Protein AF-0000000077938381 (afdb_homodimer)

Radius of gyration: 18.21 Å; Cα contacts (8 Å, |Δi|>4): 590; chains: 2; bounding box: 45×64×37 Å

InterPro domains:
  IPR000895 Transthyretin/hydroxyisourate hydrolase [PR00189] (8-28)
  IPR000895 Transthyretin/hydroxyisourate hydrolase [PR00189] (42-67)
  IPR000895 Transthyretin/hydroxyisourate hydrolase [PR00189] (68-97)
  IPR014306 Hydroxyisourate hydrolase [TIGR02962] (7-119)
  IPR014306 Hydroxyisourate hydrolase [cd05822] (7-119)
  IPR023416 Transthyretin/hydroxyisourate hydrolase domain [PF00576] (9-118)
  IPR023416 Transthyretin/hydroxyisourate hydrolase domain [PTHR10395] (6-119)
  IPR023416 Transthyretin/hydroxyisourate hydrolase domain [SM00095] (4-118)
  IPR023419 Transthyretin, conserved site [PS00769] (102-114)
  IPR036817 Transthyretin/hydroxyisourate hydrolase domain superfamily [G3DSA:2.60.40.180] (4-119)
  IPR036817 Transthyretin/hydroxyisourate hydrolase domain superfamily [SSF49472] (6-119)

Organism: NCBI:txid2873325

Secondary structure (DSSP, 8-state):
-------SEE-BEEETTTTEE-TT-EEEEEEE-TTT--EEEEEEEE--TTSB---S--GGG--SEEEEEEE-HHHHHHHTT---S-S-EEEEEEES-TTS-EE--EEEETTEEEEE-B-/-------SEE-BEEETTTTEE-TT-EEEEEEE-TTT--EEEEEEEE--TTSB---S--GGG--SEEEEEEE-HHHHHHHTT---S-S-EEEEEEES-TTS-EE--EEEETTEEEEE-B-

Sequence (238 aa):
MAASLPSPLTTHVLNTAQGIPGANMSLDLHRQDPSSSVWILLTTGRTNADGRCPGLISTEHLVAGVYKLRFETEAYWKELGETSFYPYVEVVFKIREPSQKFHIPLLLSPFSYSTYRGSMAASLPSPLTTHVLNTAQGIPGANMSLDLHRQDPSSSVWILLTTGRTNADGRCPGLISTEHLVAGVYKLRFETEAYWKELGETSFYPYVEVVFKIREPSQKFHIPLLLSPFSYSTYRGS

Solvent-accessible surface area (backbone atoms only — not comparable to full-atom values): 12382 Å² total; per-residue (Å²): 124,84,71,76,72,77,31,39,46,41,43,38,29,32,25,62,77,76,71,40,51,34,43,66,26,46,33,37,37,31,37,45,36,88,89,74,70,46,75,40,83,73,35,77,50,48,20,38,84,74,5,30,39,85,69,54,40,51,64,91,72,49,59,62,43,44,36,32,43,38,37,40,44,30,65,42,34,45,75,72,74,38,78,54,37,32,61,38,48,54,52,42,34,51,40,80,62,50,89,52,65,41,24,52,36,38,43,32,42,53,51,32,40,34,39,36,72,43,119,125,84,72,75,70,76,31,40,45,40,43,40,30,33,26,61,77,77,71,43,51,33,44,67,27,46,33,37,36,31,36,46,37,89,91,73,71,45,74,41,84,74,34,75,50,49,19,37,84,76,5,30,40,85,68,55,40,51,64,92,71,49,61,62,44,43,34,33,42,37,36,40,44,31,64,40,34,46,76,71,75,39,80,56,36,30,62,38,47,55,51,45,35,52,42,79,61,50,89,52,64,41,24,50,36,38,44,34,41,51,53,34,41,34,38,38,73,41,119

Foldseek 3Di:
DPPQPWALEKEWEAAPVVGATLFFWKKWKWFADPVPRDTDTDDIATQHRRRITTDRDHLVPQDWGKMKMKIQVQVSQVVVVDAADDRIDIDIDTDDDSVHGWYWYWYDYRYDIDIDTDD/DPPQPWALEKEWEAAPVVGAGLFFWKKWKWFADPVPRDTDTDDIATQHRRRITTDRDHLVPQDWGKMKMKIQVQVSQVVVVHAADDRIDIDIDTDDDSVHGWYWYWYDYRYDIDIDTDD

Nearest PDB structures (foldseek):
  3iwv-assembly1_C  TM=9.883E-01  e=5.340E-20  Danio rerio
  3iwu-assembly1_B  TM=9.992E-01  e=4.911E-19  Danio rerio
  2h1x-assembly1_D  TM=9.988E-01  e=7.655E-19  Danio rerio
  7kcn-assembly1_A-2  TM=9.968E-01  e=3.063E-18  synthetic construct
  3cfq-assembly1_B  TM=9.638E-01  e=2.071E-12  Homo sapiens

Structure (mmCIF, N/CA/C/O backbone):
data_AF-0000000077938381-model_v1
#
loop_
_entity.id
_entity.type
_entity.pdbx_description
1 polymer '5-hydroxyisourate hydrolase'
#
loop_
_atom_site.group_PDB
_atom_site.id
_atom_site.type_symbol
_atom_site.label_atom_id
_atom_site.label_alt_id
_atom_site.label_comp_id
_atom_site.label_asym_id
_atom_site.label_entity_id
_atom_site.label_seq_id
_atom_site.pdbx_PDB_ins_code
_atom_site.Cartn_x
_atom_site.Cartn_y
_atom_site.Cartn_z
_atom_site.occupancy
_atom_site.B_iso_or_equiv
_atom_site.auth_seq_id
_atom_site.auth_comp_id
_atom_site.auth_asym_id
_atom_site.auth_atom_id
_atom_site.pdbx_PDB_model_num
ATOM 1 N N . MET A 1 1 ? 10.547 -33.75 -16.109 1 40.03 1 MET A N 1
ATOM 2 C CA . MET A 1 1 ? 10.711 -32.688 -15.109 1 40.03 1 MET A CA 1
ATOM 3 C C . MET A 1 1 ? 9.367 -32.094 -14.719 1 40.03 1 MET A C 1
ATOM 5 O O . MET A 1 1 ? 8.609 -31.641 -15.578 1 40.03 1 MET A O 1
ATOM 9 N N . ALA A 1 2 ? 8.742 -32.5 -13.773 1 42.38 2 ALA A N 1
ATOM 10 C CA . ALA A 1 2 ? 7.344 -32.188 -13.508 1 42.38 2 ALA A CA 1
ATOM 11 C C . ALA A 1 2 ? 7.098 -30.688 -13.609 1 42.38 2 ALA A C 1
ATOM 13 O O . ALA A 1 2 ? 7.754 -29.891 -12.93 1 42.38 2 ALA A O 1
ATOM 14 N N . ALA A 1 3 ? 6.762 -30.047 -14.609 1 48.97 3 ALA A N 1
ATOM 15 C CA . ALA A 1 3 ? 6.508 -28.625 -14.852 1 48.97 3 ALA A CA 1
ATOM 16 C C . ALA A 1 3 ? 5.699 -28.016 -13.703 1 48.97 3 ALA A C 1
ATOM 18 O O . ALA A 1 3 ? 4.602 -28.484 -13.391 1 48.97 3 ALA A O 1
ATOM 19 N N . SER A 1 4 ? 6.371 -27.609 -12.664 1 57.59 4 SER A N 1
ATOM 20 C CA . SER A 1 4 ? 5.629 -27.031 -11.555 1 57.59 4 SER A CA 1
ATOM 21 C C . SER A 1 4 ? 4.473 -26.172 -12.047 1 57.59 4 SER A C 1
ATOM 23 O O . SER A 1 4 ? 4.629 -25.391 -12.992 1 57.59 4 SER A O 1
ATOM 25 N N . LEU A 1 5 ? 3.25 -26.609 -11.898 1 73.19 5 LEU A N 1
ATOM 26 C CA . LEU A 1 5 ? 2.037 -25.906 -12.305 1 73.19 5 LEU A CA 1
ATOM 27 C C . LEU A 1 5 ? 2.131 -24.422 -11.953 1 73.19 5 LEU A C 1
ATOM 29 O O . LEU A 1 5 ? 2.689 -24.062 -10.914 1 73.19 5 LEU A O 1
ATOM 33 N N . PRO A 1 6 ? 1.84 -23.641 -12.969 1 87.62 6 PRO A N 1
ATOM 34 C CA . PRO A 1 6 ? 1.896 -22.188 -12.734 1 87.62 6 PRO A CA 1
ATOM 35 C C . PRO A 1 6 ? 1.13 -21.766 -11.484 1 87.62 6 PRO A C 1
ATOM 37 O O . PRO A 1 6 ? 0.108 -22.375 -11.148 1 87.62 6 PRO A O 1
ATOM 40 N N . SER A 1 7 ? 1.694 -20.984 -10.68 1 96.06 7 SER A N 1
ATOM 41 C CA . SER A 1 7 ? 1.047 -20.406 -9.508 1 96.06 7 SER A CA 1
ATOM 42 C C . SER A 1 7 ? -0.244 -19.688 -9.875 1 96.06 7 SER A C 1
ATOM 44 O O . SER A 1 7 ? -0.271 -18.906 -10.828 1 96.06 7 SER A O 1
ATOM 46 N N . PRO A 1 8 ? -1.353 -19.953 -9.203 1 97.5 8 PRO A N 1
ATOM 47 C CA . PRO A 1 8 ? -2.598 -19.234 -9.445 1 97.5 8 PRO A CA 1
ATOM 48 C C . PRO A 1 8 ? -2.531 -17.781 -8.969 1 97.5 8 PRO A C 1
ATOM 50 O O . PRO A 1 8 ? -3.426 -16.984 -9.273 1 97.5 8 PRO A O 1
ATOM 53 N N . LEU A 1 9 ? -1.625 -17.406 -8.227 1 98.44 9 LEU A N 1
ATOM 54 C CA . LEU A 1 9 ? -1.314 -16.047 -7.812 1 98.44 9 LEU A CA 1
ATOM 55 C C . LEU A 1 9 ? 0.039 -15.602 -8.359 1 98.44 9 LEU A C 1
ATOM 57 O O . LEU A 1 9 ? 1.055 -16.266 -8.125 1 98.44 9 LEU A O 1
ATOM 61 N N . THR A 1 10 ? 0.018 -14.477 -9.117 1 98.5 10 THR A N 1
ATOM 62 C CA . THR A 1 10 ? 1.257 -14.016 -9.727 1 98.5 10 THR A CA 1
ATOM 63 C C . THR A 1 10 ? 1.464 -12.523 -9.461 1 98.5 10 THR A C 1
ATOM 65 O O . THR A 1 10 ? 0.527 -11.82 -9.078 1 98.5 10 THR A O 1
ATOM 68 N N . THR A 1 11 ? 2.68 -12.125 -9.586 1 98.75 11 THR A N 1
ATOM 69 C CA . THR A 1 11 ? 3.016 -10.711 -9.484 1 98.75 11 THR A CA 1
ATOM 70 C C . THR A 1 11 ? 4.059 -10.32 -10.531 1 98.75 11 THR A C 1
ATOM 72 O O . THR A 1 11 ? 4.758 -11.188 -11.062 1 98.75 11 THR A O 1
ATOM 75 N N . HIS A 1 12 ? 4.078 -9.055 -10.859 1 98.75 12 HIS A N 1
ATOM 76 C CA . HIS A 1 12 ? 5.023 -8.398 -11.75 1 98.75 12 HIS A CA 1
ATOM 77 C C . HIS A 1 12 ? 5.387 -7.004 -11.242 1 98.75 12 HIS A C 1
ATOM 79 O O . HIS A 1 12 ? 4.52 -6.141 -11.109 1 98.75 12 HIS A O 1
ATOM 85 N N . VAL A 1 13 ? 6.652 -6.848 -10.922 1 98.94 13 VAL A N 1
ATOM 86 C CA . VAL A 1 13 ? 7.109 -5.523 -10.516 1 98.94 13 VAL A CA 1
ATOM 87 C C . VAL A 1 13 ? 7.746 -4.809 -11.703 1 98.94 13 VAL A C 1
ATOM 89 O O . VAL A 1 13 ? 8.625 -5.355 -12.367 1 98.94 13 VAL A O 1
ATOM 92 N N . LEU A 1 14 ? 7.273 -3.65 -11.977 1 98.94 14 LEU A N 1
ATOM 93 C CA . LEU A 1 14 ? 7.859 -2.791 -12.992 1 98.94 14 LEU A CA 1
ATOM 94 C C . LEU A 1 14 ? 8.484 -1.549 -12.367 1 98.94 14 LEU A C 1
ATOM 96 O O . LEU A 1 14 ? 7.828 -0.85 -11.586 1 98.94 14 LEU A O 1
ATOM 100 N N . ASN A 1 15 ? 9.719 -1.327 -12.633 1 98.88 15 ASN A N 1
ATOM 101 C CA . ASN A 1 15 ? 10.383 -0.058 -12.352 1 98.88 15 ASN A CA 1
ATOM 102 C C . ASN A 1 15 ? 10.008 1.011 -13.375 1 98.88 15 ASN A C 1
ATOM 104 O O . ASN A 1 15 ? 10.641 1.12 -14.43 1 98.88 15 ASN A O 1
ATOM 108 N N . THR A 1 16 ? 9.102 1.775 -13.031 1 98.75 16 THR A N 1
ATOM 109 C CA . THR A 1 16 ? 8.562 2.723 -14 1 98.75 16 THR A CA 1
ATOM 110 C C . THR A 1 16 ? 9.461 3.951 -14.117 1 98.75 16 THR A C 1
ATOM 112 O O . THR A 1 16 ? 9.367 4.707 -15.078 1 98.75 16 THR A O 1
ATOM 115 N N . ALA A 1 17 ? 10.273 4.215 -13.141 1 98.31 17 ALA A N 1
ATOM 116 C CA . ALA A 1 17 ? 11.211 5.332 -13.203 1 98.31 17 ALA A CA 1
ATOM 117 C C . ALA A 1 17 ? 12.242 5.113 -14.312 1 98.31 17 ALA A C 1
ATOM 119 O O . ALA A 1 17 ? 12.672 6.07 -14.961 1 98.31 17 ALA A O 1
ATOM 120 N N . GLN A 1 18 ? 12.586 3.908 -14.531 1 98.06 18 GLN A N 1
ATOM 121 C CA . GLN A 1 18 ? 13.625 3.607 -15.508 1 98.06 18 GLN A CA 1
ATOM 122 C C . GLN A 1 18 ? 13.055 2.85 -16.703 1 98.06 18 GLN A C 1
ATOM 124 O O . GLN A 1 18 ? 13.766 2.572 -17.672 1 98.06 18 GLN A O 1
ATOM 129 N N . GLY A 1 19 ? 11.859 2.488 -16.672 1 98.44 19 GLY A N 1
ATOM 130 C CA . GLY A 1 19 ? 11.219 1.778 -17.766 1 98.44 19 GLY A CA 1
ATOM 131 C C . GLY A 1 19 ? 11.719 0.356 -17.922 1 98.44 19 GLY A C 1
ATOM 132 O O . GLY A 1 19 ? 11.883 -0.125 -19.047 1 98.44 19 GLY A O 1
ATOM 133 N N . ILE A 1 20 ? 12 -0.298 -16.781 1 98.75 20 ILE A N 1
ATOM 134 C CA . ILE A 1 20 ? 12.531 -1.655 -16.844 1 98.75 20 ILE A CA 1
ATOM 135 C C . ILE A 1 20 ? 11.812 -2.529 -15.812 1 98.75 20 ILE A C 1
ATOM 137 O O . ILE A 1 20 ? 11.156 -2.018 -14.906 1 98.75 20 ILE A O 1
ATOM 141 N N . PRO A 1 21 ? 11.969 -3.914 -15.922 1 98.88 21 PRO A N 1
ATOM 142 C CA . PRO A 1 21 ? 11.453 -4.785 -14.859 1 98.88 21 PRO A CA 1
ATOM 143 C C . PRO A 1 21 ? 12.102 -4.52 -13.508 1 98.88 21 PRO A C 1
ATOM 145 O O . PRO A 1 21 ? 13.289 -4.176 -13.445 1 98.88 21 PRO A O 1
ATOM 148 N N . GLY A 1 22 ? 11.336 -4.539 -12.453 1 98.88 22 GLY A N 1
ATOM 149 C CA . GLY A 1 22 ? 11.898 -4.504 -11.109 1 98.88 22 GLY A CA 1
ATOM 150 C C . GLY A 1 22 ? 12.539 -5.816 -10.703 1 98.88 22 GLY A C 1
ATOM 151 O O . GLY A 1 22 ? 11.961 -6.586 -9.93 1 98.88 22 GLY A O 1
ATOM 152 N N . ALA A 1 23 ? 13.711 -6.113 -11.203 1 98.75 23 ALA A N 1
ATOM 153 C CA . ALA A 1 23 ? 14.406 -7.379 -10.984 1 98.75 23 ALA A CA 1
ATOM 154 C C . ALA A 1 23 ? 15.094 -7.391 -9.617 1 98.75 23 ALA A C 1
ATOM 156 O O . ALA A 1 23 ? 15.461 -6.336 -9.094 1 98.75 23 ALA A O 1
ATOM 157 N N . ASN A 1 24 ? 15.227 -8.547 -9.031 1 98.69 24 ASN A N 1
ATOM 158 C CA . ASN A 1 24 ? 16 -8.836 -7.828 1 98.69 24 ASN A CA 1
ATOM 159 C C . ASN A 1 24 ? 15.438 -8.109 -6.609 1 98.69 24 ASN A C 1
ATOM 161 O O . ASN A 1 24 ? 16.188 -7.684 -5.73 1 98.69 24 ASN A O 1
ATOM 165 N N . MET A 1 25 ? 14.195 -7.938 -6.586 1 98.88 25 MET A N 1
ATOM 166 C CA . MET A 1 25 ? 13.523 -7.406 -5.402 1 98.88 25 MET A CA 1
ATOM 167 C C . MET A 1 25 ? 13.039 -8.539 -4.5 1 98.88 25 MET A C 1
ATOM 169 O O . MET A 1 25 ? 12.328 -9.438 -4.945 1 98.88 25 MET A O 1
ATOM 173 N N . SER A 1 26 ? 13.453 -8.523 -3.25 1 98.94 26 SER A N 1
ATOM 174 C CA . SER A 1 26 ? 12.906 -9.461 -2.281 1 98.94 26 SER A CA 1
ATOM 175 C C . SER A 1 26 ? 11.43 -9.18 -2.016 1 98.94 26 SER A C 1
ATOM 177 O O . SER A 1 26 ? 11.016 -8.023 -1.953 1 98.94 26 SER A O 1
ATOM 179 N N . LEU A 1 27 ? 10.664 -10.203 -1.882 1 98.88 27 LEU A N 1
ATOM 180 C CA . LEU A 1 27 ? 9.266 -10.078 -1.496 1 98.88 27 LEU A CA 1
ATOM 181 C C . LEU A 1 27 ? 8.797 -11.305 -0.72 1 98.88 27 LEU A C 1
ATOM 183 O O . LEU A 1 27 ? 9.492 -12.32 -0.692 1 98.88 27 LEU A O 1
ATOM 187 N N . ASP A 1 28 ? 7.68 -11.18 -0.028 1 98.88 28 ASP A N 1
ATOM 188 C CA . ASP A 1 28 ? 7.098 -12.32 0.672 1 98.88 28 ASP A CA 1
ATOM 189 C C . ASP A 1 28 ? 5.57 -12.273 0.614 1 98.88 28 ASP A C 1
ATOM 191 O O . ASP A 1 28 ? 4.984 -11.219 0.356 1 98.88 28 ASP A O 1
ATOM 195 N N . LEU A 1 29 ? 5.012 -13.453 0.71 1 98.94 29 LEU A N 1
ATOM 196 C CA . LEU A 1 29 ? 3.568 -13.656 0.697 1 98.94 29 LEU A CA 1
ATOM 197 C C . LEU A 1 29 ? 3.08 -14.164 2.049 1 98.94 29 LEU A C 1
ATOM 199 O O . LEU A 1 29 ? 3.67 -15.086 2.621 1 98.94 29 LEU A O 1
ATOM 203 N N . HIS A 1 30 ? 2.053 -13.523 2.551 1 98.88 30 HIS A N 1
ATOM 204 C CA . HIS A 1 30 ? 1.425 -13.914 3.809 1 98.88 30 HIS A CA 1
ATOM 205 C C . HIS A 1 30 ? -0.072 -14.141 3.629 1 98.88 30 HIS A C 1
ATOM 207 O O . HIS A 1 30 ? -0.68 -13.609 2.701 1 98.88 30 HIS A O 1
ATOM 213 N N . ARG A 1 31 ? -0.582 -14.938 4.5 1 98.75 31 ARG A N 1
ATOM 214 C CA . ARG A 1 31 ? -2.025 -15.078 4.66 1 98.75 31 ARG A CA 1
ATOM 215 C C . ARG A 1 31 ? -2.449 -14.781 6.094 1 98.75 31 ARG A C 1
ATOM 217 O O . ARG A 1 31 ? -1.772 -15.18 7.043 1 98.75 31 ARG A O 1
ATOM 224 N N . GLN A 1 32 ? -3.539 -14.102 6.184 1 98.44 32 GLN A N 1
ATOM 225 C CA . GLN A 1 32 ? -4.039 -13.781 7.516 1 98.44 32 GLN A CA 1
ATOM 226 C C . GLN A 1 32 ? -4.797 -14.961 8.117 1 98.44 32 GLN A C 1
ATOM 228 O O . GLN A 1 32 ? -5.625 -15.578 7.445 1 98.44 32 GLN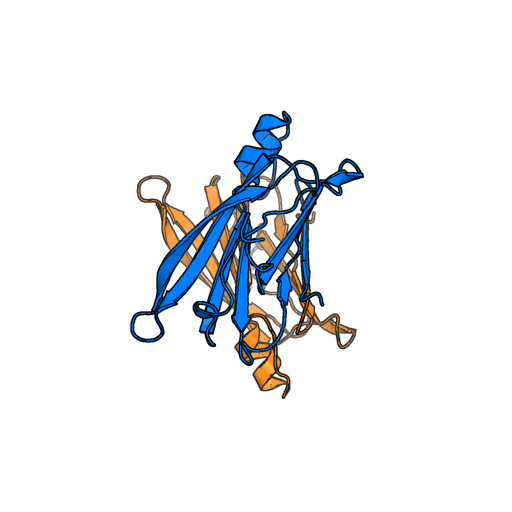 A O 1
ATOM 233 N N . ASP A 1 33 ? -4.488 -15.297 9.359 1 96.69 33 ASP A N 1
ATOM 234 C CA . ASP A 1 33 ? -5.301 -16.25 10.102 1 96.69 33 ASP A CA 1
ATOM 235 C C . ASP A 1 33 ? -6.66 -15.656 10.469 1 96.69 33 ASP A C 1
ATOM 237 O O . ASP A 1 33 ? -6.73 -14.672 11.203 1 96.69 33 ASP A O 1
ATOM 241 N N . PRO A 1 34 ? -7.688 -16.25 10.008 1 90.12 34 PRO A N 1
ATOM 242 C CA . PRO A 1 34 ? -9 -15.648 10.234 1 90.12 34 PRO A CA 1
ATOM 243 C C . PRO A 1 34 ? -9.391 -15.609 11.711 1 90.12 34 PRO A C 1
ATOM 245 O O . PRO A 1 34 ? -10.188 -14.758 12.117 1 90.12 34 PRO A O 1
ATOM 248 N N . SER A 1 35 ? -8.836 -16.453 12.562 1 92 35 SER A N 1
ATOM 249 C CA . SER A 1 35 ? -9.219 -16.547 13.961 1 92 35 SER A CA 1
ATOM 250 C C . SER A 1 35 ? -8.414 -15.586 14.828 1 92 35 SER A C 1
ATOM 252 O O . SER A 1 35 ? -8.891 -15.141 15.875 1 92 35 SER A O 1
ATOM 254 N N . SER A 1 36 ? -7.223 -15.148 14.445 1 91.94 36 SER A N 1
ATOM 255 C CA . SER A 1 36 ? -6.332 -14.383 15.312 1 91.94 36 SER A CA 1
ATOM 256 C C . SER A 1 36 ? -5.871 -13.102 14.633 1 91.94 36 SER A C 1
ATOM 258 O O . SER A 1 36 ? -5.25 -12.242 15.266 1 91.94 36 SER A O 1
ATOM 260 N N . SER A 1 37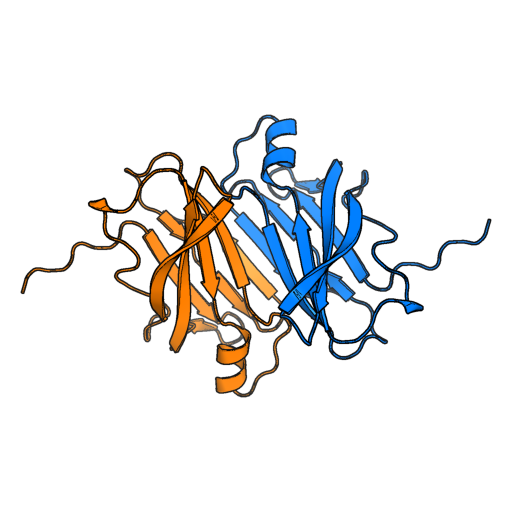 ? -6.051 -12.898 13.398 1 90.69 37 SER A N 1
ATOM 261 C CA . SER A 1 37 ? -5.613 -11.766 12.594 1 90.69 37 SER A CA 1
ATOM 262 C C . SER A 1 37 ? -4.094 -11.734 12.469 1 90.69 37 SER A C 1
ATOM 264 O O . SER A 1 37 ? -3.52 -10.719 12.062 1 90.69 37 SER A O 1
ATOM 266 N N . VAL A 1 38 ? -3.471 -12.844 12.914 1 96.19 38 VAL A N 1
ATOM 267 C CA . VAL A 1 38 ? -2.023 -12.969 12.781 1 96.19 38 VAL A CA 1
ATOM 268 C C . VAL A 1 38 ? -1.671 -13.32 11.336 1 96.19 38 VAL A C 1
ATOM 270 O O . VAL A 1 38 ? -2.367 -14.117 10.695 1 96.19 38 VAL A O 1
ATOM 273 N N . TRP A 1 39 ? -0.638 -12.734 10.867 1 98.25 39 TRP A N 1
ATOM 274 C CA . TRP A 1 39 ? -0.151 -13.031 9.523 1 98.25 39 TRP A CA 1
ATOM 275 C C . TRP A 1 39 ? 0.764 -14.25 9.539 1 98.25 39 TRP A C 1
ATOM 277 O O . TRP A 1 39 ? 1.699 -14.328 10.336 1 98.25 39 TRP A O 1
ATOM 287 N N . ILE A 1 40 ? 0.496 -15.18 8.617 1 98.12 40 ILE A N 1
ATOM 288 C CA . ILE A 1 40 ? 1.293 -16.391 8.438 1 98.12 40 ILE A CA 1
ATOM 289 C C . ILE A 1 40 ? 2.119 -16.281 7.16 1 98.12 40 ILE A C 1
ATOM 291 O O . ILE A 1 40 ? 1.573 -16.047 6.078 1 98.12 40 ILE A O 1
ATOM 295 N N . LEU A 1 41 ? 3.441 -16.484 7.289 1 98.69 41 LEU A N 1
ATOM 296 C CA . LEU A 1 41 ? 4.324 -16.469 6.125 1 98.69 41 LEU A CA 1
ATOM 297 C C . LEU A 1 41 ? 4.117 -17.719 5.273 1 98.69 41 LEU A C 1
ATOM 299 O O . LEU A 1 41 ? 4.188 -18.844 5.781 1 98.69 41 LEU A O 1
ATOM 303 N N . LEU A 1 42 ? 3.83 -17.5 4.008 1 98.44 42 LEU A N 1
ATOM 304 C CA . LEU A 1 42 ? 3.615 -18.625 3.104 1 98.44 42 LEU A CA 1
ATOM 305 C C . LEU A 1 42 ? 4.852 -18.875 2.244 1 98.44 42 LEU A C 1
ATOM 307 O O . LEU A 1 42 ? 5.258 -20.031 2.053 1 98.44 42 LEU A O 1
ATOM 311 N N . THR A 1 43 ? 5.383 -17.812 1.672 1 98.25 43 THR A N 1
ATOM 312 C CA . THR A 1 43 ? 6.496 -17.938 0.737 1 98.25 43 THR A CA 1
ATOM 313 C C . THR A 1 43 ? 7.348 -16.672 0.739 1 98.25 43 THR A C 1
ATOM 315 O O . THR A 1 43 ? 6.836 -15.57 0.949 1 98.25 43 THR A O 1
ATOM 318 N N . THR A 1 44 ? 8.617 -16.844 0.646 1 98.62 44 THR A N 1
ATOM 319 C CA . THR A 1 44 ? 9.547 -15.773 0.32 1 98.62 44 THR A CA 1
ATOM 320 C C . THR A 1 44 ? 10.148 -15.977 -1.069 1 98.62 44 THR A C 1
ATOM 322 O O . THR A 1 44 ? 10.242 -17.109 -1.549 1 98.62 44 THR A O 1
ATOM 325 N N . GLY A 1 45 ? 10.453 -14.836 -1.668 1 98.31 45 GLY A N 1
ATOM 326 C CA . GLY A 1 45 ? 11.055 -14.938 -2.986 1 98.31 45 GLY A CA 1
ATOM 327 C C . GLY A 1 45 ? 11.734 -13.656 -3.432 1 98.31 45 GLY A C 1
ATOM 328 O O . GLY A 1 45 ? 11.859 -12.711 -2.65 1 98.31 45 GLY A O 1
ATOM 329 N N . ARG A 1 46 ? 12.25 -13.711 -4.645 1 98.75 46 ARG A N 1
ATOM 330 C CA . ARG A 1 46 ? 12.844 -12.57 -5.336 1 98.75 46 ARG A CA 1
ATOM 331 C C . ARG A 1 46 ? 12.344 -12.492 -6.777 1 98.75 46 ARG A C 1
ATOM 333 O O . ARG A 1 46 ? 12.219 -13.508 -7.453 1 98.75 46 ARG A O 1
ATOM 340 N N . THR A 1 47 ? 12.094 -11.258 -7.207 1 98.88 47 THR A N 1
ATOM 341 C CA . THR A 1 47 ? 11.695 -11.117 -8.602 1 98.88 47 THR A CA 1
ATOM 342 C C . THR A 1 47 ? 12.844 -11.508 -9.531 1 98.88 47 THR A C 1
ATOM 344 O O . THR A 1 47 ? 14.008 -11.242 -9.227 1 98.88 47 THR A O 1
ATOM 347 N N . ASN A 1 48 ? 12.5 -12.148 -10.633 1 98.75 48 ASN A N 1
ATOM 348 C CA . ASN A 1 48 ? 13.5 -12.547 -11.625 1 98.75 48 ASN A CA 1
ATOM 349 C C . ASN A 1 48 ? 13.82 -11.398 -12.578 1 98.75 48 ASN A C 1
ATOM 351 O O . ASN A 1 48 ? 13.445 -10.25 -12.328 1 98.75 48 ASN A O 1
ATOM 355 N N . ALA A 1 49 ? 14.547 -11.695 -13.664 1 98.62 49 ALA A N 1
ATOM 356 C CA . ALA A 1 49 ? 15.008 -10.688 -14.617 1 98.62 49 ALA A CA 1
ATOM 357 C C . ALA A 1 49 ? 13.836 -9.992 -15.305 1 98.62 49 ALA A C 1
ATOM 359 O O . ALA A 1 49 ? 13.961 -8.867 -15.789 1 98.62 49 ALA A O 1
ATOM 360 N N . ASP A 1 50 ? 12.68 -10.625 -15.336 1 98.56 50 ASP A N 1
ATOM 361 C CA . ASP A 1 50 ? 11.477 -10.07 -15.938 1 98.56 50 ASP A CA 1
ATOM 362 C C . ASP A 1 50 ? 10.633 -9.336 -14.898 1 98.56 50 ASP A C 1
ATOM 364 O O . ASP A 1 50 ? 9.516 -8.906 -15.188 1 98.56 50 ASP A O 1
ATOM 368 N N . GLY A 1 51 ? 11.094 -9.242 -13.68 1 98.88 51 GLY A N 1
ATOM 369 C CA . GLY A 1 51 ? 10.336 -8.586 -12.625 1 98.88 51 GLY A CA 1
ATOM 370 C C . GLY A 1 51 ? 9.227 -9.445 -12.062 1 98.88 51 GLY A C 1
ATOM 371 O O . GLY A 1 51 ? 8.32 -8.945 -11.398 1 98.88 51 GLY A O 1
ATOM 372 N N . ARG A 1 52 ? 9.266 -10.734 -12.352 1 98.75 52 ARG A N 1
ATOM 373 C CA . ARG A 1 52 ? 8.25 -11.672 -11.891 1 98.75 52 ARG A CA 1
ATOM 374 C C . ARG A 1 52 ? 8.805 -12.562 -10.781 1 98.75 52 ARG A C 1
ATOM 376 O O . ARG A 1 52 ? 10.016 -12.648 -10.586 1 98.75 52 ARG A O 1
ATOM 383 N N . CYS A 1 53 ? 7.891 -13.18 -10.008 1 98.25 53 CYS A N 1
ATOM 384 C CA . CYS A 1 53 ? 8.242 -14.148 -8.977 1 98.25 53 CYS A CA 1
ATOM 385 C C . CYS A 1 53 ? 7.426 -15.43 -9.125 1 98.25 53 CYS A C 1
ATOM 387 O O . CYS A 1 53 ? 6.383 -15.578 -8.492 1 98.25 53 CYS A O 1
ATOM 389 N N . PRO A 1 54 ? 7.883 -16.344 -9.914 1 96.44 54 PRO A N 1
ATOM 390 C CA . PRO A 1 54 ? 7.125 -17.578 -10.102 1 96.44 54 PRO A CA 1
ATOM 391 C C . PRO A 1 54 ? 6.984 -18.391 -8.812 1 96.44 54 PRO A C 1
ATOM 393 O O . PRO A 1 54 ? 7.832 -18.297 -7.926 1 96.44 54 PRO A O 1
ATOM 396 N N . GLY A 1 55 ? 5.961 -19.156 -8.711 1 95.88 55 GLY A N 1
ATOM 397 C CA . GLY A 1 55 ? 5.789 -20.156 -7.668 1 95.88 55 GLY A CA 1
ATOM 398 C C . GLY A 1 55 ? 5.41 -19.547 -6.328 1 95.88 55 GLY A C 1
ATOM 399 O O . GLY A 1 55 ? 5.855 -20.031 -5.277 1 95.88 55 GLY A O 1
ATOM 400 N N . LEU A 1 56 ? 4.629 -18.5 -6.355 1 97.69 56 LEU A N 1
ATOM 401 C CA . LEU A 1 56 ? 4.23 -17.844 -5.113 1 97.69 56 LEU A CA 1
ATOM 402 C C . LEU A 1 56 ? 3.4 -18.797 -4.25 1 97.69 56 LEU A C 1
ATOM 404 O O . LEU A 1 56 ? 3.553 -18.812 -3.025 1 97.69 56 LEU A O 1
ATOM 408 N N . ILE A 1 57 ? 2.518 -19.531 -4.844 1 97.94 57 ILE A N 1
ATOM 409 C CA . ILE A 1 57 ? 1.636 -20.438 -4.113 1 97.94 57 ILE A CA 1
ATOM 410 C C . ILE A 1 57 ? 1.058 -21.484 -5.07 1 97.94 57 ILE A C 1
ATOM 412 O O . ILE A 1 57 ? 0.785 -21.172 -6.234 1 97.94 57 ILE A O 1
ATOM 416 N N . SER A 1 58 ? 0.881 -22.672 -4.613 1 96.88 58 SER A N 1
ATOM 417 C CA . SER A 1 58 ? 0.251 -23.703 -5.438 1 96.88 58 SER A CA 1
ATOM 418 C C . SER A 1 58 ? -1.27 -23.594 -5.383 1 96.88 58 SER A C 1
ATOM 420 O O . SER A 1 58 ? -1.824 -23 -4.457 1 96.88 58 SER A O 1
ATOM 422 N N . THR A 1 59 ? -1.898 -24.156 -6.344 1 95.5 59 THR A N 1
ATOM 423 C CA . THR A 1 59 ? -3.354 -24.141 -6.434 1 95.5 59 THR A CA 1
ATOM 424 C C . THR A 1 59 ? -3.982 -24.75 -5.188 1 95.5 59 THR A C 1
ATOM 426 O O . THR A 1 59 ? -4.988 -24.25 -4.68 1 95.5 59 THR A O 1
ATOM 429 N N . GLU A 1 60 ? -3.406 -25.812 -4.668 1 95.12 60 GLU A N 1
ATOM 430 C CA . GLU A 1 60 ? -3.957 -26.547 -3.527 1 95.12 60 GLU A CA 1
ATOM 431 C C . GLU A 1 60 ? -3.906 -25.703 -2.258 1 95.12 60 GLU A C 1
ATOM 433 O O . GLU A 1 60 ? -4.699 -25.906 -1.337 1 95.12 60 GLU A O 1
ATOM 438 N N . HIS A 1 61 ? -3.016 -24.781 -2.258 1 96.25 61 HIS A N 1
ATOM 439 C CA . HIS A 1 61 ? -2.807 -24.016 -1.038 1 96.25 61 HIS A CA 1
ATOM 440 C C . HIS A 1 61 ? -3.51 -22.656 -1.112 1 96.25 61 HIS A C 1
ATOM 442 O O . HIS A 1 61 ? -3.609 -21.953 -0.108 1 96.25 61 HIS A O 1
ATOM 448 N N . LEU A 1 62 ? -3.941 -22.266 -2.293 1 97.62 62 LEU A N 1
ATOM 449 C CA . LEU A 1 62 ? -4.688 -21.016 -2.416 1 97.62 62 LEU A CA 1
ATOM 450 C C . LEU A 1 62 ? -6.137 -21.203 -1.986 1 97.62 62 LEU A C 1
ATOM 452 O O . LEU A 1 62 ? -6.906 -21.891 -2.664 1 97.62 62 LEU A O 1
ATOM 456 N N . VAL A 1 63 ? -6.488 -20.656 -0.833 1 97.69 63 VAL A N 1
ATOM 457 C CA . VAL A 1 63 ? -7.852 -20.734 -0.313 1 97.69 63 VAL A CA 1
ATOM 458 C C . VAL A 1 63 ? -8.406 -19.312 -0.128 1 97.69 63 VAL A C 1
ATOM 460 O O . VAL A 1 63 ? -7.652 -18.344 -0.17 1 97.69 63 VAL A O 1
ATOM 463 N N . ALA A 1 64 ? -9.727 -19.234 0.012 1 98.06 64 ALA A N 1
ATOM 464 C CA . ALA A 1 64 ? -10.336 -17.938 0.279 1 98.06 64 ALA A CA 1
ATOM 465 C C . ALA A 1 64 ? -9.773 -17.312 1.551 1 98.06 64 ALA A C 1
ATOM 467 O O . ALA A 1 64 ? -9.531 -18.016 2.539 1 98.06 64 ALA A O 1
ATOM 468 N N . GLY A 1 65 ? -9.516 -16.031 1.53 1 98.06 65 GLY A N 1
ATOM 469 C CA . GLY A 1 65 ? -8.953 -15.352 2.689 1 98.06 65 GLY A CA 1
ATOM 470 C C . GLY A 1 65 ? -8.266 -14.039 2.342 1 98.06 65 GLY A C 1
ATOM 471 O O . GLY A 1 65 ? -8.406 -13.539 1.224 1 98.06 65 GLY A O 1
ATOM 472 N N . VAL A 1 66 ? -7.668 -13.477 3.365 1 98.69 66 VAL A N 1
ATOM 473 C CA . VAL A 1 66 ? -6.945 -12.219 3.215 1 98.69 66 VAL A CA 1
ATOM 474 C C . VAL A 1 66 ? -5.449 -12.492 3.09 1 98.69 66 VAL A C 1
ATOM 476 O O . VAL A 1 66 ? -4.883 -13.25 3.881 1 98.69 66 VAL A O 1
ATOM 479 N N . TYR A 1 67 ? -4.852 -11.883 2.057 1 98.81 67 TYR A N 1
ATOM 480 C CA . TYR A 1 67 ? -3.439 -12.078 1.745 1 98.81 67 TYR A CA 1
ATOM 481 C C . TYR A 1 67 ? -2.689 -10.75 1.757 1 98.81 67 TYR A C 1
ATOM 483 O O . TYR A 1 67 ? -3.307 -9.688 1.715 1 98.81 67 TYR A O 1
ATOM 491 N N . LYS A 1 68 ? -1.383 -10.891 1.841 1 98.94 68 LYS A N 1
ATOM 492 C CA . LYS A 1 68 ? -0.494 -9.734 1.775 1 98.94 68 LYS A CA 1
ATOM 493 C C . LYS A 1 68 ? 0.773 -10.062 0.99 1 98.94 68 LYS A C 1
ATOM 495 O O . LYS A 1 68 ? 1.449 -11.055 1.273 1 98.94 68 LYS A O 1
ATOM 500 N N . LEU A 1 69 ? 1.011 -9.305 -0.059 1 98.94 69 LEU A N 1
ATOM 501 C CA . LEU A 1 69 ? 2.336 -9.266 -0.67 1 98.94 69 LEU A CA 1
ATOM 502 C C . LEU A 1 69 ? 3.148 -8.094 -0.123 1 98.94 69 LEU A C 1
ATOM 504 O O . LEU A 1 69 ? 2.693 -6.949 -0.156 1 98.94 69 LEU A O 1
ATOM 508 N N . ARG A 1 70 ? 4.312 -8.383 0.433 1 98.94 70 ARG A N 1
ATOM 509 C CA . ARG A 1 70 ? 5.238 -7.34 0.86 1 98.94 70 ARG A CA 1
ATOM 510 C C . ARG A 1 70 ? 6.438 -7.258 -0.076 1 98.94 70 ARG A C 1
ATOM 512 O O . ARG A 1 70 ? 7.078 -8.273 -0.363 1 98.94 70 ARG A O 1
ATOM 519 N N . PHE A 1 71 ? 6.746 -6.074 -0.589 1 98.94 71 PHE A N 1
ATOM 520 C CA . PHE A 1 71 ? 7.871 -5.789 -1.471 1 98.94 71 PHE A CA 1
ATOM 521 C C . PHE A 1 71 ? 8.922 -4.957 -0.75 1 98.94 71 PHE A C 1
ATOM 523 O O . PHE A 1 71 ? 8.625 -3.885 -0.221 1 98.94 71 PHE A O 1
ATOM 530 N N . GLU A 1 72 ? 10.141 -5.414 -0.754 1 98.94 72 GLU A N 1
ATOM 531 C CA . GLU A 1 72 ? 11.219 -4.695 -0.089 1 98.94 72 GLU A CA 1
ATOM 532 C C . GLU A 1 72 ? 11.789 -3.594 -0.984 1 98.94 72 GLU A C 1
ATOM 534 O O . GLU A 1 72 ? 12.906 -3.705 -1.48 1 98.94 72 GLU A O 1
ATOM 539 N N . THR A 1 73 ? 11.062 -2.496 -1.01 1 98.88 73 THR A N 1
ATOM 540 C CA . THR A 1 73 ? 11.297 -1.481 -2.031 1 98.88 73 THR A CA 1
ATOM 541 C C . THR A 1 73 ? 12.539 -0.655 -1.691 1 98.88 73 THR A C 1
ATOM 543 O O . THR A 1 73 ? 13.305 -0.283 -2.582 1 98.88 73 THR A O 1
ATOM 546 N N . GLU A 1 74 ? 12.719 -0.337 -0.446 1 98.81 74 GLU A N 1
ATOM 547 C CA . GLU A 1 74 ? 13.883 0.46 -0.09 1 98.81 74 GLU A CA 1
ATOM 548 C C . GLU A 1 74 ? 15.18 -0.282 -0.417 1 98.81 74 GLU A C 1
ATOM 550 O O . GLU A 1 74 ? 16.109 0.303 -0.97 1 98.81 74 GLU A O 1
ATOM 555 N N . ALA A 1 75 ? 15.258 -1.543 -0.048 1 98.81 75 ALA A N 1
ATOM 556 C CA . ALA A 1 75 ? 16.438 -2.342 -0.355 1 98.81 75 ALA A CA 1
ATOM 557 C C . ALA A 1 75 ? 16.688 -2.389 -1.859 1 98.81 75 ALA A C 1
ATOM 559 O O . ALA A 1 75 ? 17.844 -2.285 -2.305 1 98.81 75 ALA A O 1
ATOM 560 N N . TYR A 1 76 ? 15.641 -2.477 -2.648 1 98.94 76 TYR A N 1
ATOM 561 C CA . TYR A 1 76 ? 15.734 -2.508 -4.102 1 98.94 76 TYR A CA 1
ATOM 562 C C . TYR A 1 76 ? 16.328 -1.215 -4.641 1 98.94 76 TYR A C 1
ATOM 564 O O . TYR A 1 76 ? 17.281 -1.244 -5.426 1 98.94 76 TYR A O 1
ATOM 572 N N . TRP A 1 77 ? 15.836 -0.105 -4.262 1 98.81 77 TRP A N 1
ATOM 573 C CA . TRP A 1 77 ? 16.312 1.183 -4.758 1 98.81 77 TRP A CA 1
ATOM 574 C C . TRP A 1 77 ? 17.734 1.463 -4.281 1 98.81 77 TRP A C 1
ATOM 576 O O . TRP A 1 77 ? 18.531 2.039 -5.012 1 98.81 77 TRP A O 1
ATOM 586 N N . LYS A 1 78 ? 17.984 1.057 -3.02 1 98.56 78 LYS A N 1
ATOM 587 C CA . LYS A 1 78 ? 19.328 1.231 -2.486 1 98.56 78 LYS A CA 1
ATOM 588 C C . LYS A 1 78 ? 20.359 0.506 -3.346 1 98.56 78 LYS A C 1
ATOM 590 O O . LYS A 1 78 ? 21.438 1.031 -3.598 1 98.56 78 LYS A O 1
ATOM 595 N N . GLU A 1 79 ? 20.031 -0.661 -3.762 1 98.19 79 GLU A N 1
ATOM 596 C CA . GLU A 1 79 ? 20.922 -1.434 -4.621 1 98.19 79 GLU A CA 1
ATOM 597 C C . GLU A 1 79 ? 21.188 -0.711 -5.941 1 98.19 79 GLU A C 1
ATOM 599 O O . GLU A 1 79 ? 22.219 -0.908 -6.57 1 98.19 79 GLU A O 1
ATOM 604 N N . LEU A 1 80 ? 20.281 0.104 -6.332 1 97.5 80 LEU A N 1
ATOM 605 C CA . LEU A 1 80 ? 20.406 0.862 -7.57 1 97.5 80 LEU A CA 1
ATOM 606 C C . LEU A 1 80 ? 21.016 2.238 -7.309 1 97.5 80 LEU A C 1
ATOM 608 O O . LEU A 1 80 ? 21.109 3.066 -8.219 1 97.5 80 LEU A O 1
ATOM 612 N N . GLY A 1 81 ? 21.297 2.512 -6.059 1 97.75 81 GLY A N 1
ATOM 613 C CA . GLY A 1 81 ? 21.906 3.777 -5.688 1 97.75 81 GLY A CA 1
ATOM 614 C C . GLY A 1 81 ? 20.906 4.906 -5.547 1 97.75 81 GLY A C 1
ATOM 615 O O . GLY A 1 81 ? 21.266 6.078 -5.695 1 97.75 81 GLY A O 1
ATOM 616 N N . GLU A 1 82 ? 19.688 4.555 -5.332 1 97.69 82 GLU A N 1
ATOM 617 C CA . GLU A 1 82 ? 18.625 5.551 -5.238 1 97.69 82 GLU A CA 1
ATOM 618 C C . GLU A 1 82 ? 18 5.57 -3.846 1 97.69 82 GLU A C 1
ATOM 620 O O . GLU A 1 82 ? 17.969 4.551 -3.158 1 97.69 82 GLU A O 1
ATOM 625 N N . THR A 1 83 ? 17.578 6.781 -3.445 1 97.06 83 THR A N 1
ATOM 626 C CA . THR A 1 83 ? 16.734 6.918 -2.264 1 97.06 83 THR A CA 1
ATOM 627 C C . THR A 1 83 ? 15.258 6.793 -2.637 1 97.06 83 THR A C 1
ATOM 629 O O . THR A 1 83 ? 14.867 7.094 -3.768 1 97.06 83 THR A O 1
ATOM 632 N N . SER A 1 84 ? 14.539 6.277 -1.712 1 97.88 84 SER A N 1
ATOM 633 C CA . SER A 1 84 ? 13.117 6.113 -1.99 1 97.88 84 SER A CA 1
ATOM 634 C C . SER A 1 84 ? 12.266 6.531 -0.794 1 97.88 84 SER A C 1
ATOM 636 O O . SER A 1 84 ? 12.781 6.68 0.317 1 97.88 84 SER A O 1
ATOM 638 N N . PHE A 1 85 ? 11.047 6.832 -1.086 1 98.69 85 PHE A N 1
ATOM 639 C CA . PHE A 1 85 ? 10.102 7.363 -0.116 1 98.69 85 PHE A CA 1
ATOM 640 C C . PHE A 1 85 ? 9.438 6.234 0.666 1 98.69 85 PHE A C 1
ATOM 642 O O . PHE A 1 85 ? 8.961 6.445 1.783 1 98.69 85 PHE A O 1
ATOM 649 N N . TYR A 1 86 ? 9.422 5.016 0.134 1 98.88 86 TYR A N 1
ATOM 650 C CA . TYR A 1 86 ? 8.703 3.893 0.72 1 98.88 86 TYR A CA 1
ATOM 651 C C . TYR A 1 86 ? 9.664 2.822 1.219 1 98.88 86 TYR A C 1
ATOM 653 O O . TYR A 1 86 ? 10.305 2.131 0.42 1 98.88 86 TYR A O 1
ATOM 661 N N . PRO A 1 87 ? 9.766 2.59 2.521 1 98.69 87 PRO A N 1
ATOM 662 C CA . PRO A 1 87 ? 10.68 1.557 3.023 1 98.69 87 PRO A CA 1
ATOM 663 C C . PRO A 1 87 ? 10.289 0.154 2.559 1 98.69 87 PRO A C 1
ATOM 665 O O . PRO A 1 87 ? 11.164 -0.694 2.355 1 98.69 87 PRO A O 1
ATOM 668 N N . TYR A 1 88 ? 9.031 -0.087 2.418 1 98.88 88 TYR A N 1
ATOM 669 C CA . TYR A 1 88 ? 8.422 -1.255 1.792 1 98.88 88 TYR A CA 1
ATOM 670 C C . TYR A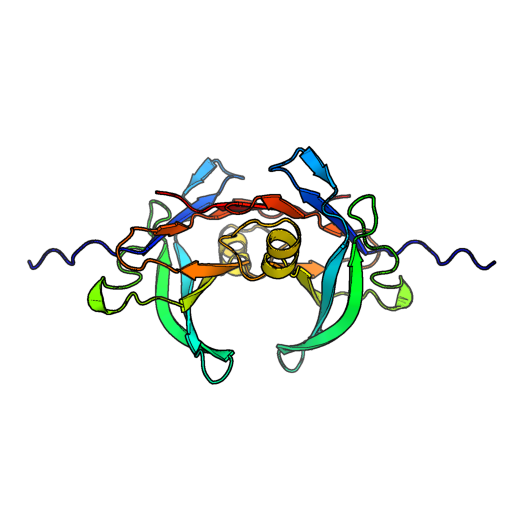 1 88 ? 7.004 -0.946 1.326 1 98.88 88 TYR A C 1
ATOM 672 O O . TYR A 1 88 ? 6.449 0.103 1.66 1 98.88 88 TYR A O 1
ATOM 680 N N . VAL A 1 89 ? 6.496 -1.791 0.462 1 98.94 89 VAL A N 1
ATOM 681 C CA . VAL A 1 89 ? 5.102 -1.707 0.051 1 98.94 89 VAL A CA 1
ATOM 682 C C . VAL A 1 89 ? 4.387 -3.018 0.376 1 98.94 89 VAL A C 1
ATOM 684 O O . VAL A 1 89 ? 4.887 -4.098 0.058 1 98.94 89 VAL A O 1
ATOM 687 N N . GLU A 1 90 ? 3.311 -2.93 1.075 1 98.94 90 GLU A N 1
ATOM 688 C CA . GLU A 1 90 ? 2.432 -4.07 1.31 1 98.94 90 GLU A CA 1
ATOM 689 C C . GLU A 1 90 ? 1.106 -3.906 0.571 1 98.94 90 GLU A C 1
ATOM 691 O O . GLU A 1 90 ? 0.426 -2.891 0.723 1 98.94 90 GLU A O 1
ATOM 696 N N . VAL A 1 91 ? 0.842 -4.844 -0.238 1 98.94 91 VAL A N 1
ATOM 697 C CA . VAL A 1 91 ? -0.47 -4.914 -0.872 1 98.94 91 VAL A CA 1
ATOM 698 C C . VAL A 1 91 ? -1.319 -5.98 -0.184 1 98.94 91 VAL A C 1
ATOM 700 O O . VAL A 1 91 ? -1.023 -7.176 -0.277 1 98.94 91 VAL A O 1
ATOM 703 N N . VAL A 1 92 ? -2.355 -5.574 0.509 1 98.94 92 VAL A N 1
ATOM 704 C CA . VAL A 1 92 ? -3.289 -6.477 1.173 1 98.94 92 VAL A CA 1
ATOM 705 C C . VAL A 1 92 ? -4.543 -6.645 0.318 1 98.94 92 VAL A C 1
ATOM 707 O O . VAL A 1 92 ? -5.102 -5.66 -0.174 1 98.94 92 VAL A O 1
ATOM 710 N N . PHE A 1 93 ? -4.945 -7.844 0.097 1 98.94 93 PHE A N 1
ATOM 711 C CA . PHE A 1 93 ? -6.078 -8.094 -0.785 1 98.94 93 PHE A CA 1
ATOM 712 C C . PHE A 1 93 ? -6.867 -9.312 -0.319 1 98.94 93 PHE A C 1
ATOM 714 O O . PHE A 1 93 ? -6.344 -10.156 0.416 1 98.94 93 PHE A O 1
ATOM 721 N N . LYS A 1 94 ? -8.055 -9.383 -0.735 1 98.56 94 LYS A N 1
ATOM 722 C CA . LYS A 1 94 ? -8.977 -10.438 -0.333 1 98.56 94 LYS A CA 1
ATOM 723 C C . LYS A 1 94 ? -9.336 -11.336 -1.516 1 98.56 94 LYS A C 1
ATOM 725 O O . LYS A 1 94 ? -9.758 -10.852 -2.564 1 98.56 94 LYS A O 1
ATOM 730 N N . ILE A 1 95 ? -9.133 -12.578 -1.335 1 97.88 95 ILE A N 1
ATOM 731 C CA . ILE A 1 95 ? -9.547 -13.578 -2.312 1 97.88 95 ILE A CA 1
ATOM 732 C C . ILE A 1 95 ? -10.844 -14.242 -1.85 1 97.88 95 ILE A C 1
ATOM 734 O O . ILE A 1 95 ? -10.891 -14.836 -0.771 1 97.88 95 ILE A O 1
ATOM 738 N N . ARG A 1 96 ? -11.812 -14.109 -2.691 1 97.12 96 ARG A N 1
ATOM 739 C CA . ARG A 1 96 ? -13.109 -14.695 -2.371 1 97.12 96 ARG A CA 1
ATOM 740 C C . ARG A 1 96 ? -13.32 -16 -3.123 1 97.12 96 ARG A C 1
ATOM 742 O O . ARG A 1 96 ? -13.859 -16.969 -2.57 1 97.12 96 ARG A O 1
ATOM 749 N N . GLU A 1 97 ? -12.898 -16.047 -4.43 1 96.44 97 GLU A N 1
ATOM 750 C CA . GLU A 1 97 ? -13.039 -17.219 -5.305 1 96.44 97 GLU A CA 1
ATOM 751 C C . GLU A 1 97 ? -11.672 -17.766 -5.703 1 96.44 97 GLU A C 1
ATOM 753 O O . GLU A 1 97 ? -11.117 -17.391 -6.738 1 96.44 97 GLU A O 1
ATOM 758 N N . PRO A 1 98 ? -11.234 -18.688 -4.852 1 95.81 98 PRO A N 1
ATOM 759 C CA . PRO A 1 98 ? -9.859 -19.156 -5.051 1 95.81 98 PRO A CA 1
ATOM 760 C C . PRO A 1 98 ? -9.688 -19.969 -6.336 1 95.81 98 PRO A C 1
ATOM 762 O O . PRO A 1 98 ? -8.562 -20.312 -6.707 1 95.81 98 PRO A O 1
ATOM 765 N N . SER A 1 99 ? -10.758 -20.25 -7.031 1 95.12 99 SER A N 1
ATOM 766 C CA . SER A 1 99 ? -10.664 -20.984 -8.281 1 95.12 99 SER A CA 1
ATOM 767 C C . SER A 1 99 ? -10.195 -20.094 -9.43 1 95.12 99 SER A C 1
ATOM 769 O O . SER A 1 99 ? -9.828 -20.594 -10.492 1 95.12 99 SER A O 1
ATOM 771 N N . GLN A 1 100 ? -10.172 -18.797 -9.211 1 95.31 100 GLN A N 1
ATOM 772 C CA . GLN A 1 100 ? -9.711 -17.844 -10.219 1 95.31 100 GLN A CA 1
ATOM 773 C C . GLN A 1 100 ? -8.203 -17.641 -10.141 1 95.31 100 GLN A C 1
ATOM 775 O O . GLN A 1 100 ? -7.555 -18.125 -9.211 1 95.31 100 GLN A O 1
ATOM 780 N N . LYS A 1 101 ? -7.711 -17.016 -11.188 1 96.31 101 LYS A N 1
ATOM 781 C CA . LYS A 1 101 ? -6.324 -16.547 -11.172 1 96.31 101 LYS A CA 1
ATOM 782 C C . LYS A 1 101 ? -6.234 -15.086 -10.75 1 96.31 101 LYS A C 1
ATOM 784 O O . LYS A 1 101 ? -7.109 -14.289 -11.086 1 96.31 101 LYS A O 1
ATOM 789 N N . PHE A 1 102 ? -5.176 -14.828 -10.102 1 98.25 102 PHE A N 1
ATOM 790 C CA . PHE A 1 102 ? -4.969 -13.477 -9.594 1 98.25 102 PHE A CA 1
ATOM 791 C C . PHE A 1 102 ? -3.592 -12.953 -10 1 98.25 102 PHE A C 1
ATOM 793 O O . PHE A 1 102 ? -2.586 -13.641 -9.82 1 98.25 102 PHE A O 1
ATOM 800 N N . HIS A 1 103 ? -3.576 -11.797 -10.602 1 98.5 103 HIS A N 1
ATOM 801 C CA . HIS A 1 103 ? -2.35 -11.07 -10.898 1 98.5 103 HIS A CA 1
ATOM 802 C C . HIS A 1 103 ? -2.307 -9.742 -10.148 1 98.5 103 HIS A C 1
ATOM 804 O O . HIS A 1 103 ? -3.189 -8.898 -10.328 1 98.5 103 HIS A O 1
ATOM 810 N N . ILE A 1 104 ? -1.343 -9.586 -9.234 1 98.81 104 ILE A N 1
ATOM 811 C CA . ILE A 1 104 ? -1.19 -8.383 -8.422 1 98.81 104 ILE A CA 1
ATOM 812 C C . ILE A 1 104 ? 0.134 -7.699 -8.758 1 98.81 104 ILE A C 1
ATOM 814 O O . ILE A 1 104 ? 1.144 -7.93 -8.086 1 98.81 104 ILE A O 1
ATOM 818 N N . PRO A 1 105 ? 0.133 -6.828 -9.703 1 98.88 105 PRO A N 1
ATOM 819 C CA . PRO A 1 105 ? 1.377 -6.148 -10.078 1 98.88 105 PRO A CA 1
ATOM 820 C C . PRO A 1 105 ? 1.679 -4.945 -9.188 1 98.88 105 PRO A C 1
ATOM 822 O O . PRO A 1 105 ? 0.79 -4.453 -8.484 1 98.88 105 PRO A O 1
ATOM 825 N N . LEU A 1 106 ? 2.922 -4.559 -9.172 1 98.94 106 LEU A N 1
ATOM 826 C CA . LEU A 1 106 ? 3.389 -3.322 -8.555 1 98.94 106 LEU A CA 1
ATOM 827 C C . LEU A 1 106 ? 4.145 -2.463 -9.562 1 98.94 106 LEU A C 1
ATOM 829 O O . LEU A 1 106 ? 5.219 -2.85 -10.031 1 98.94 106 LEU A O 1
ATOM 833 N N . LEU A 1 107 ? 3.562 -1.348 -9.969 1 98.94 107 LEU A N 1
ATOM 834 C CA . LEU A 1 107 ? 4.266 -0.319 -10.727 1 98.94 107 LEU A CA 1
ATOM 835 C C . LEU A 1 107 ? 4.949 0.673 -9.797 1 98.94 107 LEU A C 1
ATOM 837 O O . LEU A 1 107 ? 4.281 1.419 -9.078 1 98.94 107 LEU A O 1
ATOM 841 N N . LEU A 1 108 ? 6.23 0.696 -9.875 1 98.94 108 LEU A N 1
ATOM 842 C CA . LEU A 1 108 ? 6.988 1.278 -8.773 1 98.94 108 LEU A CA 1
ATOM 843 C C . LEU A 1 108 ? 7.941 2.357 -9.273 1 98.94 108 LEU A C 1
ATOM 845 O O . LEU A 1 108 ? 8.625 2.164 -10.281 1 98.94 108 LEU A O 1
ATOM 849 N N . SER A 1 109 ? 7.938 3.49 -8.68 1 98.81 109 SER A N 1
ATOM 850 C CA . SER A 1 109 ? 8.992 4.496 -8.703 1 98.81 109 SER A CA 1
ATOM 851 C C . SER A 1 109 ? 9.461 4.836 -7.293 1 98.81 109 SER A C 1
ATOM 853 O O . SER A 1 109 ? 8.852 4.414 -6.312 1 98.81 109 SER A O 1
ATOM 855 N N . PRO A 1 110 ? 10.57 5.617 -7.176 1 98.62 110 PRO A N 1
ATOM 856 C CA . PRO A 1 110 ? 11.039 5.941 -5.828 1 98.62 110 PRO A CA 1
ATOM 857 C C . PRO A 1 110 ? 10 6.707 -5.012 1 98.62 110 PRO A C 1
ATOM 859 O O . PRO A 1 110 ? 9.992 6.625 -3.779 1 98.62 110 PRO A O 1
ATOM 862 N N . PHE A 1 111 ? 9.031 7.441 -5.699 1 98.75 111 PHE A N 1
ATOM 863 C CA . PHE A 1 111 ? 8.156 8.344 -4.965 1 98.75 111 PHE A CA 1
ATOM 864 C C . PHE A 1 111 ? 6.695 8.125 -5.355 1 98.75 111 PHE A C 1
ATOM 866 O O . PHE A 1 111 ? 5.84 8.969 -5.086 1 98.75 111 PHE A O 1
ATOM 873 N N . SER A 1 112 ? 6.469 6.98 -5.969 1 98.88 112 SER A N 1
ATOM 874 C CA . SER A 1 112 ? 5.098 6.609 -6.293 1 98.88 112 SER A CA 1
ATOM 875 C C . SER A 1 112 ? 4.969 5.109 -6.523 1 98.88 112 SER A C 1
ATOM 877 O O . SER A 1 112 ? 5.953 4.438 -6.844 1 98.88 112 SER A O 1
ATOM 879 N N . TYR A 1 113 ? 3.777 4.621 -6.305 1 98.94 113 TYR A N 1
ATOM 880 C CA . TYR A 1 113 ? 3.488 3.266 -6.766 1 98.94 113 TYR A CA 1
ATOM 881 C C . TYR A 1 113 ? 1.994 3.078 -7.004 1 98.94 113 TYR A C 1
ATOM 883 O O . TYR A 1 113 ? 1.18 3.871 -6.527 1 98.94 113 TYR A O 1
ATOM 891 N N . SER A 1 114 ? 1.653 2.061 -7.832 1 98.94 114 SER A N 1
ATOM 892 C CA . SER A 1 114 ? 0.277 1.655 -8.102 1 98.94 114 SER A CA 1
ATOM 893 C C . SER A 1 114 ? 0.161 0.14 -8.219 1 98.94 114 SER A C 1
ATOM 895 O O . SER A 1 114 ? 1.156 -0.547 -8.461 1 98.94 114 SER A O 1
ATOM 897 N N . THR A 1 115 ? -0.938 -0.307 -7.926 1 98.94 115 THR A N 1
ATOM 898 C CA . THR A 1 115 ? -1.278 -1.72 -8.055 1 98.94 115 THR A CA 1
ATOM 899 C C . THR A 1 115 ? -2.736 -1.889 -8.469 1 98.94 115 THR A C 1
ATOM 901 O O . THR A 1 115 ? -3.527 -0.946 -8.375 1 98.94 115 THR A O 1
ATOM 904 N N . TYR A 1 116 ? -3.02 -3.064 -9.031 1 98.88 116 TYR A N 1
ATOM 905 C CA . TYR A 1 116 ? -4.383 -3.402 -9.422 1 98.88 116 TYR A CA 1
ATOM 906 C C . TYR A 1 116 ? -4.578 -4.914 -9.469 1 98.88 116 TYR A C 1
ATOM 908 O O . TYR A 1 116 ? -3.604 -5.672 -9.484 1 98.88 116 TYR A O 1
ATOM 916 N N . ARG A 1 117 ? -5.82 -5.309 -9.406 1 98.62 117 ARG A N 1
ATOM 917 C CA . ARG A 1 117 ? -6.156 -6.707 -9.648 1 98.62 117 ARG A CA 1
ATOM 918 C C . ARG A 1 117 ? -6.156 -7.02 -11.141 1 98.62 117 ARG A C 1
ATOM 920 O O . ARG A 1 117 ? -7.062 -6.598 -11.867 1 98.62 117 ARG A O 1
ATOM 927 N N . GLY A 1 118 ? -5.074 -7.738 -11.539 1 95.12 118 GLY A N 1
ATOM 928 C CA . GLY A 1 118 ? -4.996 -8.141 -12.938 1 95.12 118 GLY A CA 1
ATOM 929 C C . GLY A 1 118 ? -5.535 -9.531 -13.188 1 95.12 118 GLY A C 1
ATOM 930 O O . GLY A 1 118 ? -5.93 -10.234 -12.25 1 95.12 118 GLY A O 1
ATOM 931 N N . SER A 1 119 ? -5.688 -9.867 -14.57 1 87.81 119 SER A N 1
ATOM 932 C CA . SER A 1 119 ? -6.16 -11.195 -14.961 1 87.81 119 SER A CA 1
ATOM 933 C C . SER A 1 119 ? -5 -12.094 -15.375 1 87.81 119 SER A C 1
ATOM 935 O O . SER A 1 119 ? -3.934 -11.609 -15.758 1 87.81 119 SER A O 1
ATOM 937 N N . MET B 1 1 ? -10.406 32.656 17.141 1 40.75 1 MET B N 1
ATOM 938 C CA . MET B 1 1 ? -10.477 31.203 17.016 1 40.75 1 MET B CA 1
ATOM 939 C C . MET B 1 1 ? -9.141 30.625 16.547 1 40.75 1 MET B C 1
ATOM 941 O O . MET B 1 1 ? -8.609 31.031 15.516 1 40.75 1 MET B O 1
ATOM 945 N N . ALA B 1 2 ? -8.336 30.281 17.328 1 43 2 ALA B N 1
ATOM 946 C CA . ALA B 1 2 ? -6.941 29.984 17 1 43 2 ALA B CA 1
ATOM 947 C C . ALA B 1 2 ? -6.855 29.094 15.758 1 43 2 ALA B C 1
ATOM 949 O O . ALA B 1 2 ? -7.41 28 15.727 1 43 2 ALA B O 1
ATOM 950 N N . ALA B 1 3 ? -6.781 29.453 14.562 1 49.69 3 ALA B N 1
ATOM 951 C CA . ALA B 1 3 ? -6.695 28.719 13.305 1 49.69 3 ALA B CA 1
ATOM 952 C C . ALA B 1 3 ? -5.715 27.547 13.414 1 49.69 3 ALA B C 1
ATOM 954 O O . ALA B 1 3 ? -4.535 27.75 13.711 1 49.69 3 ALA B O 1
ATOM 955 N N . SER B 1 4 ? -6.168 26.438 13.883 1 58.25 4 SER B N 1
ATOM 956 C CA . SER B 1 4 ? -5.258 25.297 13.992 1 58.25 4 SER B CA 1
ATOM 957 C C . SER B 1 4 ? -4.32 25.219 12.789 1 58.25 4 SER B C 1
ATOM 959 O O . SER B 1 4 ? -4.75 25.422 11.648 1 58.25 4 SER B O 1
ATOM 961 N N . LEU B 1 5 ? -3.078 25.531 12.953 1 73.12 5 LEU B N 1
ATOM 962 C CA . LEU B 1 5 ? -2.051 25.5 11.922 1 73.12 5 LEU B CA 1
ATOM 963 C C . LEU B 1 5 ? -2.203 24.266 11.047 1 73.12 5 LEU B C 1
ATOM 965 O O . LEU B 1 5 ? -2.551 23.188 11.539 1 73.12 5 LEU B O 1
ATOM 969 N N . PRO B 1 6 ? -2.209 24.547 9.75 1 87.69 6 PRO B N 1
ATOM 970 C CA . PRO B 1 6 ? -2.348 23.422 8.82 1 87.69 6 PRO B CA 1
ATOM 971 C C . PRO B 1 6 ? -1.378 22.281 9.125 1 87.69 6 PRO B C 1
ATOM 973 O O . PRO B 1 6 ? -0.26 22.531 9.586 1 87.69 6 PRO B O 1
ATOM 976 N N . SER B 1 7 ? -1.828 21.109 9.141 1 96 7 SER B N 1
ATOM 977 C CA . SER B 1 7 ? -1.004 19.922 9.312 1 96 7 SER B CA 1
ATOM 978 C C . SER B 1 7 ? 0.1 19.859 8.266 1 96 7 SER B C 1
ATOM 980 O O . SER B 1 7 ? -0.154 20.062 7.074 1 96 7 SER B O 1
ATOM 982 N N . PRO B 1 8 ? 1.35 19.625 8.656 1 97.5 8 PRO B N 1
ATOM 983 C CA . PRO B 1 8 ? 2.438 19.438 7.691 1 97.5 8 PRO B CA 1
ATOM 984 C C . PRO B 1 8 ? 2.332 18.125 6.922 1 97.5 8 PRO B C 1
ATOM 986 O O . PRO B 1 8 ? 3.062 17.922 5.949 1 97.5 8 PRO B O 1
ATOM 989 N N . LEU B 1 9 ? 1.57 17.25 7.312 1 98.44 9 LEU B N 1
ATOM 990 C CA . LEU B 1 9 ? 1.223 16.016 6.613 1 98.44 9 LEU B CA 1
ATOM 991 C C . LEU B 1 9 ? -0.253 16 6.23 1 98.44 9 LEU B C 1
ATOM 993 O O . LEU B 1 9 ? -1.123 16.141 7.094 1 98.44 9 LEU B O 1
ATOM 997 N N . THR B 1 10 ? -0.503 15.828 4.914 1 98.5 10 THR B N 1
ATOM 998 C CA . THR B 1 10 ? -1.885 15.859 4.445 1 98.5 10 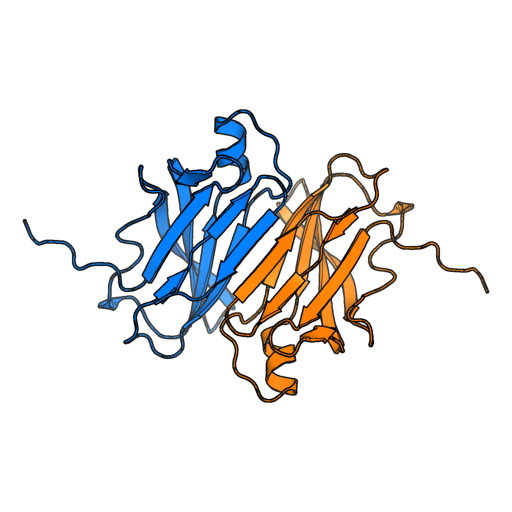THR B CA 1
ATOM 999 C C . THR B 1 10 ? -2.176 14.656 3.547 1 98.5 10 THR B C 1
ATOM 1001 O O . THR B 1 10 ? -1.252 14 3.059 1 98.5 10 THR B O 1
ATOM 1004 N N . THR B 1 11 ? -3.42 14.367 3.43 1 98.75 11 THR B N 1
ATOM 1005 C CA . THR B 1 11 ? -3.867 13.328 2.502 1 98.75 11 THR B CA 1
ATOM 1006 C C . THR B 1 11 ? -5.141 13.766 1.784 1 98.75 11 THR B C 1
ATOM 1008 O O . THR B 1 11 ? -5.852 14.656 2.254 1 98.75 11 THR B O 1
ATOM 1011 N N . HIS B 1 12 ? -5.348 13.188 0.624 1 98.75 12 HIS B N 1
ATOM 1012 C CA . HIS B 1 12 ? -6.523 13.336 -0.228 1 98.75 12 HIS B CA 1
ATOM 1013 C C . HIS B 1 12 ? -6.906 12.008 -0.875 1 98.75 12 HIS B C 1
ATOM 1015 O O . HIS B 1 12 ? -6.121 11.43 -1.63 1 98.75 12 HIS B O 1
ATOM 1021 N N . VAL B 1 13 ? -8.086 11.539 -0.516 1 98.94 13 VAL B N 1
ATOM 1022 C CA . VAL B 1 13 ? -8.578 10.32 -1.151 1 98.94 13 VAL B CA 1
ATOM 1023 C C . VAL B 1 13 ? -9.516 10.672 -2.297 1 98.94 13 VAL B C 1
ATOM 1025 O O . VAL B 1 13 ? -10.469 11.445 -2.113 1 98.94 13 VAL B O 1
ATOM 1028 N N . LEU B 1 14 ? -9.219 10.164 -3.445 1 98.94 14 LEU B N 1
ATOM 1029 C CA . LEU B 1 14 ? -10.094 10.312 -4.602 1 98.94 14 LEU B CA 1
ATOM 1030 C C . LEU B 1 14 ? -10.688 8.961 -5.008 1 98.94 14 LEU B C 1
ATOM 1032 O O . LEU B 1 14 ? -9.953 7.984 -5.176 1 98.94 14 LEU B O 1
ATOM 1036 N N . ASN B 1 15 ? -11.977 8.898 -5.07 1 98.88 15 ASN B N 1
ATOM 1037 C CA . ASN B 1 15 ? -12.688 7.793 -5.707 1 98.88 15 ASN B CA 1
ATOM 1038 C C . ASN B 1 15 ? -12.648 7.898 -7.227 1 98.88 15 ASN B C 1
ATOM 1040 O O . ASN B 1 15 ? -13.492 8.555 -7.836 1 98.88 15 ASN B O 1
ATOM 1044 N N . THR B 1 16 ? -11.758 7.227 -7.777 1 98.75 16 THR B N 1
ATOM 1045 C CA . THR B 1 16 ? -11.531 7.391 -9.211 1 98.75 16 THR B CA 1
ATOM 1046 C C . THR B 1 16 ? -12.547 6.582 -10.008 1 98.75 16 THR B C 1
ATOM 1048 O O . THR B 1 16 ? -12.742 6.824 -11.203 1 98.75 16 THR B O 1
ATOM 1051 N N . ALA B 1 17 ? -13.156 5.594 -9.43 1 98.31 17 ALA B N 1
ATOM 1052 C CA . ALA B 1 17 ? -14.195 4.82 -10.109 1 98.31 17 ALA B CA 1
ATOM 1053 C C . ALA B 1 17 ? -15.414 5.684 -10.414 1 98.31 17 ALA B C 1
ATOM 1055 O O . ALA B 1 17 ? -16.062 5.512 -11.453 1 98.31 17 ALA B O 1
ATOM 1056 N N . GLN B 1 18 ? -15.68 6.598 -9.57 1 98.06 18 GLN B N 1
ATOM 1057 C CA . GLN B 1 18 ? -16.875 7.422 -9.734 1 98.06 18 GLN B CA 1
ATOM 1058 C C . GLN B 1 18 ? -16.5 8.875 -10.039 1 98.06 18 GLN B C 1
ATOM 1060 O O . GLN B 1 18 ? -17.375 9.703 -10.281 1 98.06 18 GLN B O 1
ATOM 1065 N N . GLY B 1 19 ? -15.297 9.203 -10.008 1 98.44 19 GLY B N 1
ATOM 1066 C CA . GLY B 1 19 ? -14.844 10.555 -10.297 1 98.44 19 GLY B CA 1
ATOM 1067 C C . GLY B 1 19 ? -15.227 11.555 -9.219 1 98.44 19 GLY B C 1
ATOM 1068 O O . GLY B 1 19 ? -15.578 12.695 -9.531 1 98.44 19 GLY B O 1
ATOM 1069 N N . ILE B 1 20 ? -15.188 11.102 -7.961 1 98.75 20 ILE B N 1
ATOM 1070 C CA . ILE B 1 20 ? -15.586 11.977 -6.859 1 98.75 20 ILE B CA 1
ATOM 1071 C C . ILE B 1 20 ? -14.586 11.852 -5.715 1 98.75 20 ILE B C 1
ATOM 1073 O O . ILE B 1 20 ? -13.789 10.906 -5.676 1 98.75 20 ILE B O 1
ATOM 1077 N N . PRO B 1 21 ? -14.625 12.828 -4.707 1 98.88 21 PRO B N 1
ATOM 1078 C CA . PRO B 1 21 ? -13.805 12.656 -3.504 1 98.88 21 PRO B CA 1
ATOM 1079 C C . PRO B 1 21 ? -14.172 11.398 -2.717 1 98.88 21 PRO B C 1
ATOM 1081 O O . PRO B 1 21 ? -15.344 11.008 -2.68 1 98.88 21 PRO B O 1
ATOM 1084 N N . GLY B 1 22 ? -13.195 10.695 -2.217 1 98.88 22 GLY B N 1
ATOM 1085 C CA . GLY B 1 22 ? -13.453 9.617 -1.28 1 98.88 22 GLY B CA 1
ATOM 1086 C C . GLY B 1 22 ? -13.867 10.102 0.096 1 98.88 22 GLY B C 1
ATOM 1087 O O . GLY B 1 22 ? -13.07 10.078 1.034 1 98.88 22 GLY B O 1
ATOM 1088 N N . ALA B 1 23 ? -15.07 10.57 0.258 1 98.75 23 ALA B N 1
ATOM 1089 C CA . ALA B 1 23 ? -15.586 11.164 1.492 1 98.75 23 ALA B CA 1
ATOM 1090 C C . ALA B 1 23 ? -15.969 10.078 2.5 1 98.75 23 ALA B C 1
ATOM 1092 O O . ALA B 1 23 ? -16.312 8.961 2.117 1 98.75 23 ALA B O 1
ATOM 1093 N N . ASN B 1 24 ? -15.852 10.383 3.764 1 98.69 24 ASN B N 1
ATOM 1094 C CA . ASN B 1 24 ? -16.328 9.594 4.891 1 98.69 24 ASN B CA 1
ATOM 1095 C C . ASN B 1 24 ? -15.594 8.266 4.996 1 98.69 24 ASN B C 1
ATOM 1097 O O . ASN B 1 24 ? -16.172 7.25 5.383 1 98.69 24 ASN B O 1
ATOM 1101 N N . MET B 1 25 ? -14.391 8.258 4.621 1 98.88 25 MET B N 1
ATOM 1102 C CA . MET B 1 25 ? -13.539 7.09 4.816 1 98.88 25 MET B CA 1
ATOM 1103 C C . MET B 1 25 ? -12.766 7.199 6.129 1 98.88 25 MET B C 1
ATOM 1105 O O . MET B 1 25 ? -12.078 8.195 6.371 1 98.88 25 MET B O 1
ATOM 1109 N N . SER B 1 26 ? -12.898 6.219 6.984 1 98.94 26 SER B N 1
ATOM 1110 C CA . SER B 1 26 ? -12.062 6.164 8.18 1 98.94 26 SER B CA 1
ATOM 1111 C C . SER B 1 26 ? -10.602 5.926 7.824 1 98.94 26 SER B C 1
ATOM 1113 O O . SER B 1 26 ? -10.297 5.16 6.906 1 98.94 26 SER B O 1
ATOM 1115 N N . LEU B 1 27 ? -9.727 6.559 8.523 1 98.88 27 LEU B N 1
ATOM 1116 C CA . LEU B 1 27 ? -8.297 6.32 8.367 1 98.88 27 LEU B CA 1
ATOM 1117 C C . LEU B 1 27 ? -7.559 6.59 9.68 1 98.88 27 LEU B C 1
ATOM 1119 O O . LEU B 1 27 ? -8.125 7.172 10.609 1 98.88 27 LEU B O 1
ATOM 1123 N N . ASP B 1 28 ? -6.34 6.109 9.781 1 98.88 28 ASP B N 1
ATOM 1124 C CA . ASP B 1 28 ? -5.504 6.387 10.945 1 98.88 28 ASP B CA 1
ATOM 1125 C C . ASP B 1 28 ? -4.039 6.551 10.547 1 98.88 28 ASP B C 1
ATOM 1127 O O . ASP B 1 28 ? -3.631 6.113 9.469 1 98.88 28 ASP B O 1
ATOM 1131 N N . LEU B 1 29 ? -3.361 7.297 11.367 1 98.94 29 LEU B N 1
ATOM 1132 C CA . LEU B 1 29 ? -1.94 7.582 11.203 1 98.94 29 LEU B CA 1
ATOM 1133 C C . LEU B 1 29 ? -1.127 6.953 12.328 1 98.94 29 LEU B C 1
ATOM 1135 O O . LEU B 1 29 ? -1.489 7.062 13.5 1 98.94 29 LEU B O 1
ATOM 1139 N N . HIS B 1 30 ? -0.078 6.262 11.945 1 98.88 30 HIS B N 1
ATOM 1140 C CA . HIS B 1 30 ? 0.838 5.641 12.891 1 98.88 30 HIS B CA 1
ATOM 1141 C C . HIS B 1 30 ? 2.277 6.074 12.633 1 98.88 30 HIS B C 1
ATOM 1143 O O . HIS B 1 30 ? 2.619 6.477 11.523 1 98.88 30 HIS B O 1
ATOM 1149 N N . ARG B 1 31 ? 3.025 5.996 13.664 1 98.75 31 ARG B N 1
ATOM 1150 C CA . ARG B 1 31 ? 4.477 6.109 13.562 1 98.75 31 ARG B CA 1
ATOM 1151 C C . ARG B 1 31 ? 5.164 4.879 14.141 1 98.75 31 ARG B C 1
ATOM 1153 O O . ARG B 1 31 ? 4.75 4.363 15.188 1 98.75 31 ARG B O 1
ATOM 1160 N N . GLN B 1 32 ? 6.176 4.477 13.461 1 98.44 32 GLN B N 1
ATOM 1161 C CA . GLN B 1 32 ? 6.914 3.314 13.945 1 98.44 32 GLN B CA 1
ATOM 1162 C C . GLN B 1 32 ? 7.891 3.707 15.055 1 98.44 32 GLN B C 1
ATOM 1164 O O . GLN B 1 32 ? 8.609 4.695 14.93 1 98.44 32 GLN B O 1
ATOM 1169 N N . ASP B 1 33 ? 7.891 2.957 16.141 1 96.69 33 ASP B N 1
ATOM 1170 C CA . ASP B 1 33 ? 8.93 3.107 17.156 1 96.69 33 ASP B CA 1
ATOM 1171 C C . ASP B 1 33 ? 10.273 2.582 16.656 1 96.69 33 ASP B C 1
ATOM 1173 O O . ASP B 1 33 ? 10.406 1.394 16.344 1 96.69 33 ASP B O 1
ATOM 1177 N N . PRO B 1 34 ? 11.227 3.424 16.594 1 90.19 34 PRO B N 1
ATOM 1178 C CA . PRO B 1 34 ? 12.5 2.998 16.016 1 90.19 34 PRO B CA 1
ATOM 1179 C C . PRO B 1 34 ? 13.18 1.899 16.812 1 90.19 34 PRO B C 1
ATOM 1181 O O . PRO B 1 34 ? 13.969 1.122 16.266 1 90.19 34 PRO B O 1
ATOM 1184 N N . SER B 1 35 ? 12.898 1.741 18.094 1 92 35 SER B N 1
ATOM 1185 C CA . SER B 1 35 ? 13.586 0.795 18.969 1 92 35 SER B CA 1
ATOM 1186 C C . SER B 1 35 ? 12.891 -0.565 18.969 1 92 35 SER B C 1
ATOM 1188 O O . SER B 1 35 ? 13.531 -1.592 19.203 1 92 35 SER B O 1
ATOM 1190 N N . SER B 1 36 ? 11.625 -0.683 18.609 1 91.94 36 SER B N 1
ATOM 1191 C CA . SER B 1 36 ? 10.875 -1.924 18.781 1 91.94 36 SER B CA 1
ATOM 1192 C C . SER B 1 36 ? 10.148 -2.301 17.484 1 91.94 36 SER B C 1
ATOM 1194 O O . SER B 1 36 ? 9.594 -3.395 17.375 1 91.94 36 SER B O 1
ATOM 1196 N N . SER B 1 37 ? 10.039 -1.496 16.531 1 90.62 37 SER B N 1
ATOM 1197 C CA . SER B 1 37 ? 9.328 -1.677 15.273 1 90.62 37 SER B CA 1
ATOM 1198 C C . SER B 1 37 ? 7.82 -1.75 15.492 1 90.62 37 SER B C 1
ATOM 1200 O O . SER B 1 37 ? 7.074 -2.154 14.602 1 90.62 37 SER B O 1
ATOM 1202 N N . VAL B 1 38 ? 7.426 -1.42 16.734 1 96.12 38 VAL B N 1
ATOM 1203 C CA . VAL B 1 38 ? 6.004 -1.374 17.062 1 96.12 38 VAL B CA 1
ATOM 1204 C C . VAL B 1 38 ? 5.391 -0.094 16.5 1 96.12 38 VAL B C 1
ATOM 1206 O O . VAL B 1 38 ? 6.012 0.969 16.531 1 96.12 38 VAL B O 1
ATOM 1209 N N . TRP B 1 39 ? 4.223 -0.234 15.977 1 98.25 39 TRP B N 1
ATOM 1210 C CA . TRP B 1 39 ? 3.492 0.919 15.461 1 98.25 39 TRP B CA 1
ATOM 1211 C C . TRP B 1 39 ? 2.721 1.618 16.578 1 98.25 39 TRP B C 1
ATOM 1213 O O . TRP B 1 39 ? 1.986 0.974 17.328 1 98.25 39 TRP B O 1
ATOM 1223 N N . ILE B 1 40 ? 2.887 2.951 16.656 1 98.12 40 ILE B N 1
ATOM 1224 C CA . ILE B 1 40 ? 2.189 3.795 17.625 1 98.12 40 ILE B CA 1
ATOM 1225 C C . ILE B 1 40 ? 1.104 4.602 16.922 1 98.12 40 ILE B C 1
ATOM 1227 O O . ILE B 1 40 ? 1.383 5.316 15.953 1 98.12 40 ILE B O 1
ATOM 1231 N N . LEU B 1 41 ? -0.138 4.512 17.438 1 98.69 41 LEU B N 1
ATOM 1232 C CA . LEU B 1 41 ? -1.244 5.285 16.891 1 98.69 41 LEU B CA 1
ATOM 1233 C C . LEU B 1 41 ? -1.104 6.762 17.25 1 98.69 41 LEU B C 1
ATOM 1235 O O . LEU B 1 41 ? -0.958 7.109 18.422 1 98.69 41 LEU B O 1
ATOM 1239 N N . LEU B 1 42 ? -1.113 7.605 16.219 1 98.44 42 LEU B N 1
ATOM 1240 C CA . LEU B 1 42 ? -0.986 9.039 16.453 1 98.44 42 LEU B CA 1
ATOM 1241 C C . LEU B 1 42 ? -2.344 9.727 16.359 1 98.44 42 LEU B C 1
ATOM 1243 O O . LEU B 1 42 ? -2.662 10.594 17.188 1 98.44 42 LEU B O 1
ATOM 1247 N N . THR B 1 43 ? -3.084 9.391 15.328 1 98.19 43 THR B N 1
ATOM 1248 C CA . THR B 1 43 ? -4.352 10.07 15.07 1 98.19 43 THR B CA 1
ATOM 1249 C C . THR B 1 43 ? -5.305 9.156 14.305 1 98.19 43 THR B C 1
ATOM 1251 O O . THR B 1 43 ? -4.871 8.32 13.516 1 98.19 43 THR B O 1
ATOM 1254 N N . THR B 1 44 ? -6.551 9.227 14.641 1 98.62 44 THR B N 1
ATOM 1255 C CA . THR B 1 44 ? -7.629 8.672 13.828 1 98.62 44 THR B CA 1
ATOM 1256 C C . THR B 1 44 ? -8.484 9.789 13.234 1 98.62 44 THR B C 1
ATOM 1258 O O . THR B 1 44 ? -8.562 10.883 13.797 1 98.62 44 THR B O 1
ATOM 1261 N N . GLY B 1 45 ? -9.016 9.453 12.07 1 98.31 45 GLY B N 1
ATOM 1262 C CA . GLY B 1 45 ? -9.875 10.445 11.453 1 98.31 45 GLY B CA 1
ATOM 1263 C C . GLY B 1 45 ? -10.75 9.875 10.352 1 98.31 45 GLY B C 1
ATOM 1264 O O . GLY B 1 45 ? -10.805 8.656 10.164 1 98.31 45 GLY B O 1
ATOM 1265 N N . ARG B 1 46 ? -11.516 10.773 9.75 1 98.75 46 ARG B N 1
ATOM 1266 C CA . ARG B 1 46 ? -12.352 10.492 8.594 1 98.75 46 ARG B CA 1
ATOM 1267 C C . ARG B 1 46 ? -12.195 11.562 7.523 1 98.75 46 ARG B C 1
ATOM 1269 O O . ARG B 1 46 ? -12.109 12.75 7.836 1 98.75 46 ARG B O 1
ATOM 1276 N N . THR B 1 47 ? -12.156 11.094 6.273 1 98.88 47 THR B N 1
ATOM 1277 C CA . THR B 1 47 ? -12.086 12.094 5.211 1 98.88 47 THR B CA 1
ATOM 1278 C C . THR B 1 47 ? -13.359 12.93 5.164 1 98.88 47 THR B C 1
ATOM 1280 O O . THR B 1 47 ? -14.453 12.414 5.398 1 98.88 47 THR B O 1
ATOM 1283 N N . ASN B 1 48 ? -13.195 14.211 4.883 1 98.75 48 ASN B N 1
ATOM 1284 C CA . ASN B 1 48 ? -14.336 15.117 4.77 1 98.75 48 ASN B CA 1
ATOM 1285 C C . ASN B 1 48 ? -14.969 15.047 3.383 1 98.75 48 ASN B C 1
ATOM 1287 O O . ASN B 1 48 ? -14.664 14.148 2.6 1 98.75 48 ASN B O 1
ATOM 1291 N N . ALA B 1 49 ? -15.875 15.977 3.068 1 98.62 49 ALA B N 1
ATOM 1292 C CA . ALA B 1 49 ? -16.625 15.984 1.816 1 98.62 49 ALA B CA 1
ATOM 1293 C C . ALA B 1 49 ? -15.695 16.172 0.62 1 98.62 49 ALA B C 1
ATOM 1295 O O . ALA B 1 49 ? -16.031 15.781 -0.502 1 98.62 49 ALA B O 1
ATOM 1296 N N . ASP B 1 50 ? -14.516 16.719 0.829 1 98.56 50 ASP B N 1
ATOM 1297 C CA . ASP B 1 50 ? -13.523 16.922 -0.224 1 98.56 50 ASP B CA 1
ATOM 1298 C C . ASP B 1 50 ? -12.555 15.742 -0.298 1 98.56 50 ASP B C 1
ATOM 1300 O O . ASP B 1 50 ? -11.578 15.781 -1.048 1 98.56 50 ASP B O 1
ATOM 1304 N N . GLY B 1 51 ? -12.758 14.727 0.49 1 98.88 51 GLY B N 1
ATOM 1305 C CA . GLY B 1 51 ? -11.867 13.578 0.499 1 98.88 51 GLY B CA 1
ATOM 1306 C C . GLY B 1 51 ? -10.578 13.828 1.265 1 98.88 51 GLY B C 1
ATOM 1307 O O . GLY B 1 51 ? -9.602 13.094 1.103 1 98.88 51 GLY B O 1
ATOM 1308 N N . ARG B 1 52 ? -10.547 14.883 2.062 1 98.75 52 ARG B N 1
ATOM 1309 C CA . ARG B 1 52 ? -9.375 15.258 2.842 1 98.75 52 ARG B CA 1
ATOM 1310 C C . ARG B 1 52 ? -9.578 14.961 4.324 1 98.75 52 ARG B C 1
ATOM 1312 O O . ARG B 1 52 ? -10.711 14.75 4.766 1 98.75 52 ARG B O 1
ATOM 1319 N N . CYS B 1 53 ? -8.477 14.859 5.062 1 98.25 53 CYS B N 1
ATOM 1320 C CA . CYS B 1 53 ? -8.5 14.695 6.508 1 98.25 53 CYS B CA 1
ATOM 1321 C C . CYS B 1 53 ? -7.617 15.727 7.195 1 98.25 53 CYS B C 1
ATOM 1323 O O . CYS B 1 53 ? -6.449 15.453 7.488 1 98.25 53 CYS B O 1
ATOM 1325 N N . PRO B 1 54 ? -8.141 16.859 7.488 1 96.38 54 PRO B N 1
ATOM 1326 C CA . PRO B 1 54 ? -7.32 17.891 8.133 1 96.38 54 PRO B CA 1
ATOM 1327 C C . PRO B 1 54 ? -6.832 17.469 9.523 1 96.38 54 PRO B C 1
ATOM 1329 O O . PRO B 1 54 ? -7.477 16.656 10.188 1 96.38 54 PRO B O 1
ATOM 1332 N N . GLY B 1 55 ? -5.742 18 9.938 1 95.75 55 GLY B N 1
ATOM 1333 C CA . GLY B 1 55 ? -5.258 17.891 11.305 1 95.75 55 GLY B CA 1
ATOM 1334 C C . GLY B 1 55 ? -4.66 16.531 11.609 1 95.75 55 GLY B C 1
ATOM 1335 O O . GLY B 1 55 ? -4.816 16.016 12.711 1 95.75 55 GLY B O 1
ATOM 1336 N N . LEU B 1 56 ? -4.008 15.938 10.641 1 97.69 56 LEU B N 1
ATOM 1337 C CA . LEU B 1 56 ? -3.416 14.617 10.844 1 97.69 56 LEU B CA 1
ATOM 1338 C C . LEU B 1 56 ? -2.33 14.672 11.914 1 97.69 56 LEU B C 1
ATOM 1340 O O . LEU B 1 56 ? -2.211 13.758 12.734 1 97.69 56 LEU B O 1
ATOM 1344 N N . ILE B 1 57 ? -1.524 15.695 11.906 1 97.88 57 ILE B N 1
ATOM 1345 C CA . ILE B 1 57 ? -0.423 15.828 12.859 1 97.88 57 ILE B CA 1
ATOM 1346 C C . ILE B 1 57 ? 0.032 17.281 12.914 1 97.88 57 ILE B C 1
ATOM 1348 O O . ILE B 1 57 ? 0.018 17.984 11.898 1 97.88 57 ILE B O 1
ATOM 1352 N N . SER B 1 58 ? 0.411 17.734 14.07 1 96.81 58 SER B N 1
ATOM 1353 C CA . SER B 1 58 ? 0.949 19.094 14.188 1 96.81 58 SER B CA 1
ATOM 1354 C C . SER B 1 58 ? 2.428 19.141 13.812 1 96.81 58 SER B C 1
ATOM 1356 O O . SER B 1 58 ? 3.109 18.109 13.844 1 96.81 58 SER B O 1
ATOM 1358 N N . THR B 1 59 ? 2.891 20.297 13.484 1 95.56 59 THR B N 1
ATOM 1359 C CA . THR B 1 59 ? 4.285 20.484 13.102 1 95.56 59 THR B CA 1
ATOM 1360 C C . THR B 1 59 ? 5.223 20.016 14.211 1 95.56 59 THR B C 1
ATOM 1362 O O . THR B 1 59 ? 6.258 19.422 13.938 1 95.56 59 THR B O 1
ATOM 1365 N N . GLU B 1 60 ? 4.875 20.266 15.461 1 95.06 60 GLU B N 1
ATOM 1366 C CA . GLU B 1 60 ? 5.727 19.953 16.609 1 95.06 60 GLU B CA 1
ATOM 1367 C C . GLU B 1 60 ? 5.863 18.438 16.781 1 95.06 60 GLU B C 1
ATOM 1369 O O . GLU B 1 60 ? 6.852 17.969 17.344 1 95.06 60 GLU B O 1
ATOM 1374 N N . HIS B 1 61 ? 4.914 17.75 16.266 1 96.25 61 HIS B N 1
ATOM 1375 C CA . HIS B 1 61 ? 4.898 16.297 16.5 1 96.25 61 HIS B CA 1
ATOM 1376 C C . HIS B 1 61 ? 5.434 15.539 15.297 1 96.25 61 HIS B C 1
ATOM 1378 O O . HIS B 1 61 ? 5.672 14.336 15.375 1 96.25 61 HIS B O 1
ATOM 1384 N N . LEU B 1 62 ? 5.559 16.219 14.18 1 97.56 62 LEU B N 1
ATOM 1385 C CA . LEU B 1 62 ? 6.133 15.562 13.008 1 97.56 62 LEU B CA 1
ATOM 1386 C C . LEU B 1 62 ? 7.656 15.5 13.109 1 97.56 62 LEU B C 1
ATOM 1388 O O . LEU B 1 62 ? 8.328 16.531 13.039 1 97.56 62 LEU B O 1
ATOM 1392 N N . VAL B 1 63 ? 8.195 14.32 13.352 1 97.69 63 VAL B N 1
ATOM 1393 C CA . VAL B 1 63 ? 9.641 14.102 13.438 1 97.69 63 VAL B CA 1
ATOM 1394 C C . VAL B 1 63 ? 10.07 13.094 12.383 1 97.69 63 VAL B C 1
ATOM 1396 O O . VAL B 1 63 ? 9.242 12.406 11.781 1 97.69 63 VAL B O 1
ATOM 1399 N N . ALA B 1 64 ? 11.375 13.07 12.133 1 98.06 64 ALA B N 1
ATOM 1400 C CA . ALA B 1 64 ? 11.898 12.078 11.195 1 98.06 64 ALA B CA 1
ATOM 1401 C C . ALA B 1 64 ? 11.555 10.656 11.648 1 98.06 64 ALA B C 1
ATOM 1403 O O . ALA B 1 64 ? 11.602 10.359 12.844 1 98.06 64 ALA B O 1
ATOM 1404 N N . GLY B 1 65 ? 11.18 9.805 10.719 1 98.06 65 GLY B N 1
ATOM 1405 C CA . GLY B 1 65 ? 10.805 8.438 11.062 1 98.06 65 GLY B CA 1
ATOM 1406 C C . GLY B 1 65 ? 9.938 7.777 10.008 1 98.06 65 GLY B C 1
ATOM 1407 O O . GLY B 1 65 ? 9.789 8.305 8.898 1 98.06 65 GLY B O 1
ATOM 1408 N N . VAL B 1 66 ? 9.523 6.574 10.359 1 98.69 66 VAL B N 1
ATOM 1409 C CA . VAL B 1 66 ? 8.664 5.789 9.477 1 98.69 66 VAL B CA 1
ATOM 1410 C C . VAL B 1 66 ? 7.211 5.914 9.914 1 98.69 66 VAL B C 1
ATOM 1412 O O . VAL B 1 66 ? 6.902 5.758 11.102 1 98.69 66 VAL B O 1
ATOM 1415 N N . TYR B 1 67 ? 6.355 6.238 8.938 1 98.81 67 TYR B N 1
ATOM 1416 C CA . TYR B 1 67 ? 4.934 6.461 9.188 1 98.81 67 TYR B CA 1
ATOM 1417 C C . TYR B 1 67 ? 4.082 5.512 8.359 1 98.81 67 TYR B C 1
ATOM 1419 O O . TYR B 1 67 ? 4.566 4.914 7.395 1 98.81 67 TYR B O 1
ATOM 1427 N N . LYS B 1 68 ? 2.844 5.406 8.805 1 98.94 68 LYS B N 1
ATOM 1428 C CA . LYS B 1 68 ? 1.854 4.609 8.086 1 98.94 68 LYS B CA 1
ATOM 1429 C C . LYS B 1 68 ? 0.485 5.281 8.109 1 98.94 68 LYS B C 1
ATOM 1431 O O . LYS B 1 68 ? -0.014 5.648 9.172 1 98.94 68 LYS B O 1
ATOM 1436 N N . LEU B 1 69 ? -0.043 5.559 6.926 1 98.94 69 LEU B N 1
ATOM 1437 C CA . LEU B 1 69 ? -1.465 5.855 6.793 1 98.94 69 LEU B CA 1
ATOM 1438 C C . LEU B 1 69 ? -2.252 4.602 6.434 1 98.94 6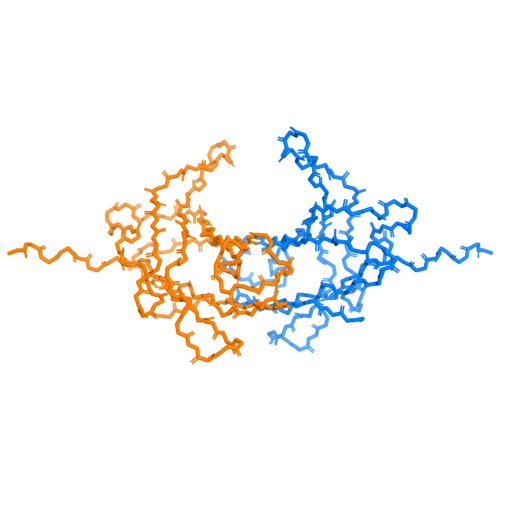9 LEU B C 1
ATOM 1440 O O . LEU B 1 69 ? -1.934 3.924 5.453 1 98.94 69 LEU B O 1
ATOM 1444 N N . ARG B 1 70 ? -3.23 4.254 7.254 1 98.94 70 ARG B N 1
ATOM 1445 C CA . ARG B 1 70 ? -4.145 3.16 6.938 1 98.94 70 ARG B CA 1
ATOM 1446 C C . ARG B 1 70 ? -5.52 3.691 6.547 1 98.94 70 ARG B C 1
ATOM 1448 O O . ARG B 1 70 ? -6.105 4.504 7.266 1 98.94 70 ARG B O 1
ATOM 1455 N N . PHE B 1 71 ? -6.039 3.273 5.395 1 98.94 71 PHE B N 1
ATOM 1456 C CA . PHE B 1 71 ? -7.352 3.637 4.867 1 98.94 71 PHE B CA 1
ATOM 1457 C C . PHE B 1 71 ? -8.305 2.449 4.922 1 98.94 71 PHE B C 1
ATOM 1459 O O . PHE B 1 71 ? -8 1.379 4.391 1 98.94 71 PHE B O 1
ATOM 1466 N N . GLU B 1 72 ? -9.445 2.631 5.523 1 98.94 72 GLU B N 1
ATOM 1467 C CA . GLU B 1 72 ? -10.43 1.557 5.633 1 98.94 72 GLU B CA 1
ATOM 1468 C C . GLU B 1 72 ? -11.273 1.453 4.363 1 98.94 72 GLU B C 1
ATOM 1470 O O . GLU B 1 72 ? -12.453 1.791 4.371 1 98.94 72 GLU B O 1
ATOM 1475 N N . THR B 1 73 ? -10.688 0.827 3.369 1 98.94 73 THR B N 1
ATOM 1476 C CA . THR B 1 73 ? -11.234 0.905 2.02 1 98.94 73 THR B CA 1
ATOM 1477 C C . THR B 1 73 ? -12.445 -0.011 1.875 1 98.94 73 THR B C 1
ATOM 1479 O O . THR B 1 73 ? -13.414 0.337 1.199 1 98.94 73 THR B O 1
ATOM 1482 N N . GLU B 1 74 ? -12.383 -1.173 2.457 1 98.81 74 GLU B N 1
ATOM 1483 C CA . GLU B 1 74 ? -13.523 -2.076 2.332 1 98.81 74 GLU B CA 1
ATOM 1484 C C . GLU B 1 74 ? -14.781 -1.472 2.953 1 98.81 74 GLU B C 1
ATOM 1486 O O . GLU B 1 74 ? -15.859 -1.53 2.363 1 98.81 74 GLU B O 1
ATOM 1491 N N . ALA B 1 75 ? -14.656 -0.935 4.152 1 98.81 75 ALA B N 1
ATOM 1492 C CA . ALA B 1 75 ? -15.797 -0.299 4.809 1 98.81 75 ALA B CA 1
ATOM 1493 C C . ALA B 1 75 ? -16.359 0.833 3.953 1 98.81 75 ALA B C 1
ATOM 1495 O O . ALA B 1 75 ? -17.578 0.987 3.838 1 98.81 75 ALA B O 1
ATOM 1496 N N . TYR B 1 76 ? -15.492 1.581 3.303 1 98.94 76 TYR B N 1
ATOM 1497 C CA . TYR B 1 76 ? -15.883 2.684 2.432 1 98.94 76 TYR B CA 1
ATOM 1498 C C . TYR B 1 76 ? -16.719 2.178 1.253 1 98.94 76 TYR B C 1
ATOM 1500 O O . TYR B 1 76 ? -17.797 2.689 0.987 1 98.94 76 TYR B O 1
ATOM 1508 N N . TRP B 1 77 ? -16.25 1.22 0.554 1 98.81 77 TRP B N 1
ATOM 1509 C CA . TRP B 1 77 ? -16.938 0.702 -0.623 1 98.81 77 TRP B CA 1
ATOM 1510 C C . TRP B 1 77 ? -18.25 0.019 -0.231 1 98.81 77 TRP B C 1
ATOM 1512 O O . TRP B 1 77 ? -19.25 0.11 -0.952 1 98.81 77 TRP B O 1
ATOM 1522 N N . LYS B 1 78 ? -18.188 -0.684 0.917 1 98.56 78 LYS B N 1
ATOM 1523 C CA . LYS B 1 78 ? -19.391 -1.334 1.406 1 98.56 78 LYS B CA 1
ATOM 1524 C C . LYS B 1 78 ? -20.516 -0.318 1.627 1 98.56 78 LYS B C 1
ATOM 1526 O O . LYS B 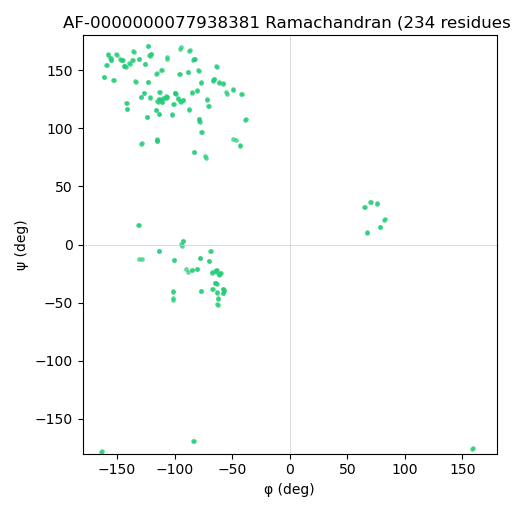1 78 ? -21.672 -0.583 1.306 1 98.56 78 LYS B O 1
ATOM 1531 N N . GLU B 1 79 ? -20.172 0.797 2.174 1 98.19 79 GLU B N 1
ATOM 1532 C CA . GLU B 1 79 ? -21.156 1.856 2.402 1 98.19 79 GLU B CA 1
ATOM 1533 C C . GLU B 1 79 ? -21.75 2.344 1.089 1 98.19 79 GLU B C 1
ATOM 1535 O O . GLU B 1 79 ? -22.891 2.84 1.063 1 98.19 79 GLU B O 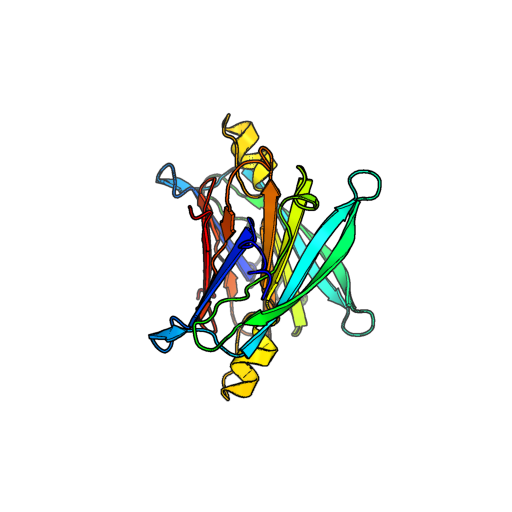1
ATOM 1540 N N . LEU B 1 80 ? -21.047 2.191 0.039 1 97.5 80 LEU B N 1
ATOM 1541 C CA . LEU B 1 80 ? -21.516 2.611 -1.276 1 97.5 80 LEU B CA 1
ATOM 1542 C C . LEU B 1 80 ? -22.172 1.452 -2.018 1 97.5 80 LEU B C 1
ATOM 1544 O O . LEU B 1 80 ? -22.531 1.584 -3.189 1 97.5 80 LEU B O 1
ATOM 1548 N N . GLY B 1 81 ? -22.219 0.308 -1.383 1 97.81 81 GLY B N 1
ATOM 1549 C CA . GLY B 1 81 ? -22.859 -0.858 -1.972 1 97.81 81 GLY B CA 1
ATOM 1550 C C . GLY B 1 81 ? -21.953 -1.602 -2.945 1 97.81 81 GLY B C 1
ATOM 1551 O O . GLY B 1 81 ? -22.453 -2.291 -3.844 1 97.81 81 GLY B O 1
ATOM 1552 N N . GLU B 1 82 ? -20.688 -1.406 -2.807 1 97.75 82 GLU B N 1
ATOM 1553 C CA . GLU B 1 82 ? -19.734 -2.021 -3.725 1 97.75 82 GLU B CA 1
ATOM 1554 C C . GLU B 1 82 ? -18.828 -3.02 -2.998 1 97.75 82 GLU B C 1
ATOM 1556 O O . GLU B 1 82 ? -18.562 -2.861 -1.806 1 97.75 82 GLU B O 1
ATOM 1561 N N . THR B 1 83 ? -18.438 -4.066 -3.74 1 97.12 83 THR B N 1
ATOM 1562 C CA . THR B 1 83 ? -17.375 -4.961 -3.283 1 97.12 83 THR B CA 1
ATOM 1563 C C . THR B 1 83 ? -16.016 -4.453 -3.734 1 97.12 83 THR B C 1
ATOM 1565 O O . THR B 1 83 ? -15.906 -3.76 -4.75 1 97.12 83 THR B O 1
ATOM 1568 N N . SER B 1 84 ? -15.078 -4.734 -2.918 1 97.88 84 SER B N 1
ATOM 1569 C CA . SER B 1 84 ? -13.734 -4.277 -3.271 1 97.88 84 SER B CA 1
ATOM 1570 C C . SER B 1 84 ? -12.695 -5.363 -3.012 1 97.88 84 SER B C 1
ATOM 1572 O O . SER B 1 84 ? -12.977 -6.34 -2.316 1 97.88 84 SER B O 1
ATOM 1574 N N . PHE B 1 85 ? -11.602 -5.227 -3.664 1 98.69 85 PHE B N 1
ATOM 1575 C CA . PHE B 1 85 ? -10.523 -6.207 -3.656 1 98.69 85 PHE B CA 1
ATOM 1576 C C . PHE B 1 85 ? -9.602 -5.992 -2.461 1 98.69 85 PHE B C 1
ATOM 1578 O O . PHE B 1 85 ? -8.922 -6.918 -2.02 1 98.69 85 PHE B O 1
ATOM 1585 N N . TYR B 1 86 ? -9.586 -4.797 -1.882 1 98.94 86 TYR B N 1
ATOM 1586 C CA . TYR B 1 86 ? -8.648 -4.426 -0.827 1 98.94 86 TYR B CA 1
ATOM 1587 C C . TYR B 1 86 ? -9.375 -4.195 0.493 1 98.94 86 TYR B C 1
ATOM 1589 O O . TYR B 1 86 ? -10.086 -3.203 0.649 1 98.94 86 TYR B O 1
ATOM 1597 N N . PRO B 1 87 ? -9.18 -5.035 1.503 1 98.69 87 PRO B N 1
ATOM 1598 C CA . PRO B 1 87 ? -9.852 -4.824 2.787 1 98.69 87 PRO B CA 1
ATOM 1599 C C . PRO B 1 87 ? -9.438 -3.52 3.465 1 98.69 87 PRO B C 1
ATOM 1601 O O . PRO B 1 87 ? -10.25 -2.896 4.156 1 98.69 87 PRO B O 1
ATOM 1604 N N . TYR B 1 88 ? -8.219 -3.133 3.287 1 98.88 88 TYR B N 1
ATOM 1605 C CA . TYR B 1 88 ? -7.648 -1.839 3.639 1 98.88 88 TYR B CA 1
ATOM 1606 C C . TYR B 1 88 ? -6.398 -1.554 2.811 1 98.88 88 TYR B C 1
ATOM 1608 O O . TYR B 1 88 ? -5.891 -2.438 2.115 1 98.88 88 TYR B O 1
ATOM 1616 N N . VAL B 1 89 ? -6.008 -0.298 2.803 1 98.94 89 VAL B N 1
ATOM 1617 C CA . VAL B 1 89 ? -4.742 0.093 2.184 1 98.94 89 VAL B CA 1
ATOM 1618 C C . VAL B 1 89 ? -3.852 0.778 3.217 1 98.94 89 VAL B C 1
ATOM 1620 O O . VAL B 1 89 ? -4.301 1.673 3.938 1 98.94 89 VAL B O 1
ATOM 1623 N N . GLU B 1 90 ? -2.66 0.31 3.352 1 98.94 90 GLU B N 1
ATOM 1624 C CA . GLU B 1 90 ? -1.644 0.967 4.168 1 98.94 90 GLU B CA 1
ATOM 1625 C C . GLU B 1 90 ? -0.529 1.545 3.299 1 98.94 90 GLU B C 1
ATOM 1627 O O . GLU B 1 90 ? 0.064 0.833 2.486 1 98.94 90 GLU B O 1
ATOM 1632 N N . VAL B 1 91 ? -0.351 2.783 3.439 1 98.94 91 VAL B N 1
ATOM 1633 C CA . VAL B 1 91 ? 0.796 3.436 2.814 1 98.94 91 VAL B CA 1
ATOM 1634 C C . VAL B 1 91 ? 1.874 3.701 3.863 1 98.94 91 VAL B C 1
ATOM 1636 O O . VAL B 1 91 ? 1.685 4.527 4.762 1 98.94 91 VAL B O 1
ATOM 1639 N N . VAL B 1 92 ? 2.986 3.023 3.768 1 98.94 92 VAL B N 1
ATOM 1640 C CA . VAL B 1 92 ? 4.125 3.209 4.664 1 98.94 92 VAL B CA 1
ATOM 1641 C C . VAL B 1 92 ? 5.18 4.082 3.986 1 98.94 92 VAL B C 1
ATOM 1643 O O . VAL B 1 92 ? 5.527 3.857 2.824 1 98.94 92 VAL B O 1
ATOM 1646 N N . PHE B 1 93 ? 5.633 5.074 4.652 1 98.94 93 PHE B N 1
ATOM 1647 C CA . PHE B 1 93 ? 6.57 6.012 4.051 1 98.94 93 PHE B CA 1
ATOM 1648 C C . PHE B 1 93 ? 7.555 6.539 5.086 1 98.94 93 PHE B C 1
ATOM 1650 O O . PHE B 1 93 ? 7.285 6.488 6.289 1 98.94 93 PHE B O 1
ATOM 1657 N N . LYS B 1 94 ? 8.633 7.016 4.629 1 98.5 94 LYS B N 1
ATOM 1658 C CA . LYS B 1 94 ? 9.719 7.492 5.48 1 98.5 94 LYS B CA 1
ATOM 1659 C C . LYS B 1 94 ? 9.906 9 5.34 1 98.5 94 LYS B C 1
ATOM 1661 O O . LYS B 1 94 ? 10.055 9.508 4.227 1 98.5 94 LYS B O 1
ATOM 1666 N N . ILE B 1 95 ? 9.867 9.664 6.414 1 97.81 95 ILE B N 1
ATOM 1667 C CA . ILE B 1 95 ? 10.164 11.086 6.465 1 97.81 95 ILE B CA 1
ATOM 1668 C C . ILE B 1 95 ? 11.586 11.305 6.98 1 97.81 95 ILE B C 1
ATOM 1670 O O . ILE B 1 95 ? 11.922 10.883 8.094 1 97.81 95 ILE B O 1
ATOM 1674 N N . ARG B 1 96 ? 12.328 11.938 6.148 1 97.06 96 ARG B N 1
ATOM 1675 C CA . ARG B 1 96 ? 13.719 12.211 6.516 1 97.06 96 ARG B CA 1
ATOM 1676 C C . ARG B 1 96 ? 13.891 13.656 6.98 1 97.06 96 ARG B C 1
ATOM 1678 O O . ARG B 1 96 ? 14.625 13.922 7.934 1 97.06 96 ARG B O 1
ATOM 1685 N N . GLU B 1 97 ? 13.219 14.617 6.289 1 96.38 97 GLU B N 1
ATOM 1686 C CA . GLU B 1 97 ? 13.281 16.047 6.578 1 96.38 97 GLU B CA 1
ATOM 1687 C C . GLU B 1 97 ? 11.93 16.578 7.039 1 96.38 97 GLU B C 1
ATOM 1689 O O . GLU B 1 97 ? 11.133 17.062 6.227 1 96.38 97 GLU B O 1
ATOM 1694 N N . PRO B 1 98 ? 11.766 16.516 8.352 1 95.75 98 PRO B N 1
ATOM 1695 C CA . PRO B 1 98 ? 10.43 16.828 8.867 1 95.75 98 PRO B CA 1
ATOM 1696 C C . PRO B 1 98 ? 10.07 18.297 8.703 1 95.75 98 PRO B C 1
ATOM 1698 O O . PRO B 1 98 ? 8.93 18.703 8.961 1 95.75 98 PRO B O 1
ATOM 1701 N N . SER B 1 99 ? 10.977 19.109 8.25 1 95.06 99 SER B N 1
ATOM 1702 C CA . SER B 1 99 ? 10.695 20.531 8.047 1 95.06 99 SER B CA 1
ATOM 1703 C C . SER B 1 99 ? 9.906 20.75 6.754 1 95.06 99 SER B C 1
ATOM 1705 O O . SER B 1 99 ? 9.367 21.844 6.527 1 95.06 99 SER B O 1
ATOM 1707 N N . GLN B 1 100 ? 9.805 19.734 5.914 1 95.25 100 GLN B N 1
ATOM 1708 C CA . GLN B 1 100 ? 9.055 19.812 4.668 1 95.25 100 GLN B CA 1
ATOM 1709 C C . GLN B 1 100 ? 7.578 19.484 4.887 1 95.25 100 GLN B C 1
ATOM 1711 O O . GLN B 1 100 ? 7.195 19.031 5.973 1 95.25 100 GLN B O 1
ATOM 1716 N N . LYS B 1 101 ? 6.824 19.797 3.857 1 96.25 101 LYS B N 1
ATOM 1717 C CA . LYS B 1 101 ? 5.434 19.359 3.814 1 96.25 101 LYS B CA 1
ATOM 1718 C C . LYS B 1 101 ? 5.293 18.062 3.008 1 96.25 101 LYS B C 1
ATOM 1720 O O . LYS B 1 101 ? 5.988 17.875 2.006 1 96.25 101 LYS B O 1
ATOM 1725 N N . PHE B 1 102 ? 4.371 17.297 3.443 1 98.25 102 PHE B N 1
ATOM 1726 C CA . PHE B 1 102 ? 4.145 16.016 2.793 1 98.25 102 PHE B CA 1
ATOM 1727 C C . PHE B 1 102 ? 2.67 15.844 2.445 1 98.25 102 PHE B C 1
ATOM 1729 O O . PHE B 1 102 ? 1.798 16.047 3.289 1 98.25 102 PHE B O 1
ATOM 1736 N N . HIS B 1 103 ? 2.416 15.539 1.2 1 98.5 103 HIS B N 1
ATOM 1737 C CA . HIS B 1 103 ? 1.089 15.164 0.729 1 98.5 103 HIS B CA 1
ATOM 1738 C C . HIS B 1 103 ? 1.076 13.727 0.212 1 98.5 103 HIS B C 1
ATOM 1740 O O . HIS B 1 103 ? 1.81 13.391 -0.721 1 98.5 103 HIS B O 1
ATOM 1746 N N . ILE B 1 104 ? 0.319 12.836 0.883 1 98.81 104 ILE B N 1
ATOM 1747 C CA . ILE B 1 104 ? 0.225 11.422 0.526 1 98.81 104 ILE B CA 1
ATOM 1748 C C . ILE B 1 104 ? -1.2 11.102 0.085 1 98.81 104 ILE B C 1
ATOM 1750 O O . ILE B 1 104 ? -2.02 10.656 0.893 1 98.81 104 ILE B O 1
ATOM 1754 N N . PRO B 1 105 ? -1.482 11.242 -1.157 1 98.88 105 PRO B N 1
ATOM 1755 C CA . PRO B 1 105 ? -2.838 10.953 -1.634 1 98.88 105 PRO B CA 1
ATOM 1756 C C . PRO B 1 105 ? -3.062 9.469 -1.91 1 98.88 105 PRO B C 1
ATOM 1758 O O . PRO B 1 105 ? -2.1 8.703 -2.031 1 98.88 105 PRO B O 1
ATOM 1761 N N . LEU B 1 106 ? -4.305 9.086 -1.928 1 98.94 106 LEU B N 1
ATOM 1762 C CA . LEU B 1 106 ? -4.75 7.77 -2.367 1 98.94 106 LEU B CA 1
ATOM 1763 C C . LEU B 1 106 ? -5.785 7.891 -3.482 1 98.94 106 LEU B C 1
ATOM 1765 O O . LEU B 1 106 ? -6.891 8.391 -3.262 1 98.94 106 LEU B O 1
ATOM 1769 N N . LEU B 1 107 ? -5.406 7.52 -4.699 1 98.94 107 LEU B N 1
ATOM 1770 C CA . LEU B 1 107 ? -6.348 7.348 -5.797 1 98.94 107 LEU B CA 1
ATOM 1771 C C . LEU B 1 107 ? -6.914 5.934 -5.812 1 98.94 107 LEU B C 1
ATOM 1773 O O . LEU B 1 107 ? -6.184 4.969 -6.062 1 98.94 107 LEU B O 1
ATOM 1777 N N . LEU B 1 108 ? -8.188 5.852 -5.598 1 98.94 108 LEU B N 1
ATOM 1778 C CA . LEU B 1 108 ? -8.742 4.566 -5.184 1 98.94 108 LEU B CA 1
ATOM 1779 C C . LEU B 1 108 ? -9.883 4.148 -6.105 1 98.94 108 LEU B C 1
ATOM 1781 O O . LEU B 1 108 ? -10.75 4.961 -6.445 1 98.94 108 LEU B O 1
ATOM 1785 N N . SER B 1 109 ? -9.867 2.965 -6.59 1 98.81 109 SER B N 1
ATOM 1786 C CA . SER B 1 109 ? -10.992 2.219 -7.133 1 98.81 109 SER B CA 1
ATOM 1787 C C . SER B 1 109 ? -11.18 0.892 -6.406 1 98.81 109 SER B C 1
ATOM 1789 O O . SER B 1 109 ? -10.336 0.492 -5.605 1 98.81 109 SER B O 1
ATOM 1791 N N . PRO B 1 110 ? -12.312 0.184 -6.676 1 98.62 110 PRO B N 1
ATOM 1792 C CA . PRO B 1 110 ? -12.516 -1.087 -5.977 1 98.62 110 PRO B CA 1
ATOM 1793 C C . PRO B 1 110 ? -11.406 -2.1 -6.258 1 98.62 110 PRO B C 1
ATOM 1795 O O . PRO B 1 110 ? -11.133 -2.965 -5.426 1 98.62 110 PRO B O 1
ATOM 1798 N N . PHE B 1 111 ? -10.688 -1.972 -7.449 1 98.75 111 PHE B N 1
ATOM 1799 C CA . PHE B 1 111 ? -9.766 -3.027 -7.848 1 98.75 111 PHE B CA 1
ATOM 1800 C C . PHE B 1 111 ? -8.406 -2.445 -8.234 1 98.75 111 PHE B C 1
ATOM 1802 O O . PHE B 1 111 ? -7.598 -3.121 -8.875 1 98.75 111 PHE B O 1
ATOM 1809 N N . SER B 1 112 ? -8.203 -1.21 -7.824 1 98.88 112 SER B N 1
ATOM 1810 C CA . SER B 1 112 ? -6.902 -0.589 -8.047 1 98.88 112 SER B CA 1
ATOM 1811 C C . SER B 1 112 ? -6.676 0.577 -7.086 1 98.88 112 SER B C 1
ATOM 1813 O O . SER B 1 112 ? -7.637 1.159 -6.574 1 98.88 112 SER B O 1
ATOM 1815 N N . TYR B 1 113 ? -5.418 0.849 -6.84 1 98.94 113 TYR B N 1
ATOM 1816 C CA . TYR B 1 113 ? -5.105 2.107 -6.172 1 98.94 113 TYR B CA 1
ATOM 1817 C C . TYR B 1 113 ? -3.684 2.557 -6.496 1 98.94 113 TYR B C 1
ATOM 1819 O O . TYR B 1 113 ? -2.867 1.761 -6.965 1 98.94 113 TYR B O 1
ATOM 1827 N N . SER B 1 114 ? -3.43 3.879 -6.312 1 98.94 114 SER B N 1
ATOM 1828 C CA . SER B 1 114 ? -2.109 4.48 -6.473 1 98.94 114 SER B CA 1
ATOM 1829 C C . SER B 1 114 ? -1.873 5.578 -5.438 1 98.94 114 SER B C 1
ATOM 1831 O O . SER B 1 114 ? -2.822 6.105 -4.855 1 98.94 114 SER B O 1
ATOM 1833 N N . THR B 1 115 ? -0.7 5.762 -5.16 1 98.94 115 THR B N 1
ATOM 1834 C CA . THR B 1 115 ? -0.256 6.816 -4.254 1 98.94 115 THR B CA 1
ATOM 1835 C C . THR B 1 115 ? 1.091 7.379 -4.699 1 98.94 115 THR B C 1
ATOM 1837 O O . THR B 1 115 ? 1.787 6.77 -5.512 1 98.94 115 THR B O 1
ATOM 1840 N N . TYR B 1 116 ? 1.354 8.594 -4.238 1 98.88 116 TYR B N 1
ATOM 1841 C CA . TYR B 1 116 ? 2.625 9.25 -4.523 1 98.88 116 TYR B CA 1
ATOM 1842 C C . TYR B 1 116 ? 2.955 10.289 -3.459 1 98.88 116 TYR B C 1
ATOM 1844 O O . TYR B 1 116 ? 2.084 10.695 -2.688 1 98.88 116 TYR B O 1
ATOM 1852 N N . ARG B 1 117 ? 4.211 10.625 -3.395 1 98.62 117 ARG B N 1
ATOM 1853 C CA . ARG B 1 117 ? 4.625 11.75 -2.568 1 98.62 117 ARG B CA 1
ATOM 1854 C C . ARG B 1 117 ? 4.34 13.078 -3.268 1 98.62 117 ARG B C 1
ATOM 1856 O O . ARG B 1 117 ? 5.02 13.438 -4.23 1 98.62 117 ARG B O 1
ATOM 1863 N N . GLY B 1 118 ? 3.277 13.742 -2.738 1 95.12 118 GLY B N 1
ATOM 1864 C CA . GLY B 1 118 ? 2.941 15.039 -3.289 1 95.12 118 GLY B CA 1
ATOM 1865 C C . GLY B 1 118 ? 3.553 16.188 -2.514 1 95.12 118 GLY B C 1
ATOM 1866 O O . GLY B 1 118 ? 4.18 15.984 -1.475 1 95.12 118 GLY B O 1
ATOM 1867 N N . SER B 1 119 ? 3.467 17.469 -3.16 1 87.44 119 SER B N 1
ATOM 1868 C CA . SER B 1 119 ? 3.98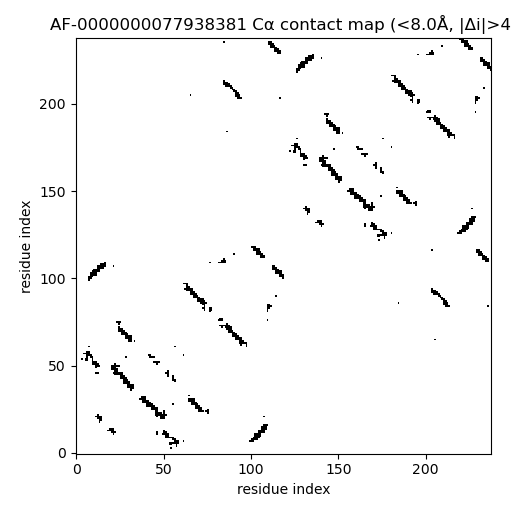2 18.672 -2.521 1 87.44 119 SER B CA 1
ATOM 1869 C C . SER B 1 119 ? 2.865 19.453 -1.845 1 87.44 119 SER B C 1
ATOM 1871 O O . SER B 1 119 ? 1.696 19.328 -2.215 1 87.44 119 SER B O 1
#

pLDDT: mean 95.88, std 9.6, range [40.03, 98.94]